Protein AF-0000000078659009 (afdb_homodimer)

Foldseek 3Di:
DDLLQLLLCLLVVLCVVLVHDLVLLVVQDDSVVNVCSNRSNDDDDLVSLCSSCVSSVHHSVVSNLSSVCSVDPPDDSVRVVVVVVVVCVVVVND/DDLLQLLLCLLVVLCVVLVHDLVLLVVQDDSVVNVCSNRSNDDDDLVSLCSSCVSSVHHSVVSNLSSVCSVDPPDDSVRVVVVVVVVCVVVVND

Sequence (188 aa):
MELNTAFGLVLREIRKHRHLTQEDFSNVSSRTYLSTLERGLKAPTIEKVAQLAGVLNVHPATLLLATFIHQEERIDTPDLIQRIQDELMELGIRMELNTAFGLVLREIRKHRHLTQEDFSNVSSRTYLSTLERGLKAPTIEKVAQLAGVLNVHPATLLLATFIHQEERIDTPDLIQRIQDELMELGIR

Structure (mmCIF, N/CA/C/O backbone):
data_AF-0000000078659009-model_v1
#
loop_
_entity.id
_entity.type
_entity.pdbx_description
1 polymer 'Helix-turn-helix transcriptional regulator'
#
loop_
_atom_site.group_PDB
_atom_site.id
_atom_site.type_symbol
_atom_site.label_atom_id
_atom_site.label_alt_id
_atom_site.label_comp_id
_atom_site.label_asym_id
_atom_site.label_entity_id
_atom_site.label_seq_id
_atom_site.pdbx_PDB_ins_code
_atom_site.Cartn_x
_atom_site.Cartn_y
_atom_site.Cartn_z
_atom_site.occupancy
_atom_site.B_iso_or_equiv
_atom_site.auth_seq_id
_atom_site.auth_comp_id
_atom_site.auth_asym_id
_atom_site.auth_atom_id
_atom_site.pdbx_PDB_model_num
ATOM 1 N N . MET A 1 1 ? -16.906 2.043 -1.235 1 91.75 1 MET A N 1
ATOM 2 C CA . MET A 1 1 ? -16.312 3.207 -1.884 1 91.75 1 MET A CA 1
ATOM 3 C C . MET A 1 1 ? -15.117 2.799 -2.73 1 91.75 1 MET A C 1
ATOM 5 O O . MET A 1 1 ? -14.492 1.764 -2.479 1 91.75 1 MET A O 1
ATOM 9 N N . GLU A 1 2 ? -14.758 3.654 -3.717 1 95.94 2 GLU A N 1
ATOM 10 C CA . GLU A 1 2 ? -13.609 3.342 -4.566 1 95.94 2 GLU A CA 1
ATOM 11 C C . GLU A 1 2 ? -12.297 3.533 -3.818 1 95.94 2 GLU A C 1
ATOM 13 O O . GLU A 1 2 ? -12.188 4.414 -2.963 1 95.94 2 GLU A O 1
ATOM 18 N N . LEU A 1 3 ? -11.336 2.758 -4.18 1 98.06 3 LEU A N 1
ATOM 19 C CA . LEU A 1 3 ? -10.055 2.742 -3.473 1 98.06 3 LEU A CA 1
ATOM 20 C C . LEU A 1 3 ? -9.398 4.117 -3.506 1 98.06 3 LEU A C 1
ATOM 22 O O . LEU A 1 3 ? -8.93 4.613 -2.48 1 98.06 3 LEU A O 1
ATOM 26 N N . ASN A 1 4 ? -9.391 4.801 -4.676 1 98.44 4 ASN A N 1
ATOM 27 C CA . ASN A 1 4 ? -8.766 6.117 -4.777 1 98.44 4 ASN A CA 1
ATOM 28 C C . ASN A 1 4 ? -9.492 7.152 -3.926 1 98.44 4 ASN A C 1
ATOM 30 O O . ASN A 1 4 ? -8.867 8.047 -3.355 1 98.44 4 ASN A O 1
ATOM 34 N N . THR A 1 5 ? -10.766 7.062 -3.883 1 98.31 5 THR A N 1
ATOM 35 C CA . THR A 1 5 ? -11.562 7.965 -3.059 1 98.31 5 THR A CA 1
ATOM 36 C C . THR A 1 5 ? -11.258 7.758 -1.579 1 98.31 5 THR A C 1
ATOM 38 O O . THR A 1 5 ? -11.062 8.727 -0.838 1 98.31 5 THR A O 1
ATOM 41 N N . ALA A 1 6 ? -11.234 6.477 -1.179 1 98.19 6 ALA A N 1
ATOM 42 C CA . ALA A 1 6 ? -10.906 6.16 0.209 1 98.19 6 ALA A CA 1
ATOM 43 C C . ALA A 1 6 ? -9.516 6.676 0.573 1 98.19 6 ALA A C 1
ATOM 45 O O . ALA A 1 6 ? -9.32 7.254 1.646 1 98.19 6 ALA A O 1
ATOM 46 N N . PHE A 1 7 ? -8.562 6.496 -0.329 1 98.81 7 PHE A N 1
ATOM 47 C CA . PHE A 1 7 ? -7.207 6.969 -0.078 1 98.81 7 PHE A CA 1
ATOM 48 C C . PHE A 1 7 ? -7.184 8.484 0.103 1 98.81 7 PHE A C 1
ATOM 50 O O . PHE A 1 7 ? -6.551 8.992 1.03 1 98.81 7 PHE A O 1
ATOM 57 N N . GLY A 1 8 ? -7.828 9.117 -0.871 1 98.88 8 GLY A N 1
ATOM 58 C CA . GLY A 1 8 ? -7.863 10.57 -0.796 1 98.88 8 GLY A CA 1
ATOM 59 C C . GLY A 1 8 ? -8.445 11.086 0.505 1 98.88 8 GLY A C 1
ATOM 60 O O . GLY A 1 8 ? -7.91 12.023 1.102 1 98.88 8 GLY A O 1
ATOM 61 N N . LEU A 1 9 ? -9.523 10.508 0.983 1 97.94 9 LEU A N 1
ATOM 62 C CA . LEU A 1 9 ? -10.18 10.906 2.221 1 97.94 9 LEU A CA 1
ATOM 63 C C . LEU A 1 9 ? -9.266 10.688 3.422 1 97.94 9 LEU A C 1
ATOM 65 O O . LEU A 1 9 ? -9.156 11.555 4.289 1 97.94 9 LEU A O 1
ATOM 69 N N . VAL A 1 10 ? -8.633 9.555 3.457 1 98.38 10 VAL A N 1
ATOM 70 C CA . VAL A 1 10 ? -7.754 9.211 4.574 1 98.38 10 VAL A CA 1
ATOM 71 C C . VAL A 1 10 ? -6.535 10.133 4.574 1 98.38 10 VAL A C 1
ATOM 73 O O . VAL A 1 10 ? -6.105 10.602 5.629 1 98.38 10 VAL A O 1
ATOM 76 N N . LEU A 1 11 ? -5.969 10.344 3.379 1 98.81 11 LEU A N 1
ATOM 77 C CA . LEU A 1 11 ? -4.844 11.266 3.232 1 98.81 11 LEU A CA 1
ATOM 78 C C . LEU A 1 11 ? -5.184 12.633 3.812 1 98.81 11 LEU A C 1
ATOM 80 O O . LEU A 1 11 ? -4.41 13.195 4.594 1 98.81 11 LEU A O 1
ATOM 84 N N . ARG A 1 12 ? -6.301 13.117 3.447 1 98.69 12 ARG A N 1
ATOM 85 C CA . ARG A 1 12 ? -6.758 14.414 3.932 1 98.69 12 ARG A CA 1
ATOM 86 C C . ARG A 1 12 ? -6.98 14.391 5.441 1 98.69 12 ARG A C 1
ATOM 88 O O . ARG A 1 12 ? -6.586 15.32 6.148 1 98.69 12 ARG A O 1
ATOM 95 N N . GLU A 1 13 ? -7.629 13.414 5.914 1 98.31 13 GLU A N 1
ATOM 96 C CA . GLU A 1 13 ? -7.93 13.281 7.336 1 98.31 13 GLU A CA 1
ATOM 97 C C . GLU A 1 13 ? -6.656 13.258 8.172 1 98.31 13 GLU A C 1
ATOM 99 O O . GLU A 1 13 ? -6.559 13.945 9.195 1 98.31 13 GLU A O 1
ATOM 104 N N . ILE A 1 14 ? -5.707 12.453 7.766 1 98.69 14 ILE A N 1
ATOM 105 C CA . ILE A 1 14 ? -4.461 12.352 8.516 1 98.69 14 ILE A CA 1
ATOM 106 C C . ILE A 1 14 ? -3.686 13.664 8.414 1 98.69 14 ILE A C 1
ATOM 108 O O . ILE A 1 14 ? -3.096 14.125 9.398 1 98.69 14 ILE A O 1
ATOM 112 N N . ARG A 1 15 ? -3.668 14.227 7.18 1 98.81 15 ARG A N 1
ATOM 113 C CA . ARG A 1 15 ? -3.018 15.523 7.027 1 98.81 15 ARG A CA 1
ATOM 114 C C . ARG A 1 15 ? -3.572 16.531 8.023 1 98.81 15 ARG A C 1
ATOM 116 O O . ARG A 1 15 ? -2.811 17.219 8.719 1 98.81 15 ARG A O 1
ATOM 123 N N . LYS A 1 16 ? -4.852 16.594 8.141 1 98.56 16 LYS A N 1
ATOM 124 C CA . LYS A 1 16 ? -5.512 17.547 9.039 1 98.56 16 LYS A CA 1
ATOM 125 C C . LYS A 1 16 ? -5.246 17.188 10.5 1 98.56 16 LYS A C 1
ATOM 127 O O . LYS A 1 16 ? -5.047 18.078 11.336 1 98.56 16 LYS A O 1
ATOM 132 N N . HIS A 1 17 ? -5.293 15.914 10.812 1 98.19 17 HIS A N 1
ATOM 133 C CA . HIS A 1 17 ? -5.004 15.453 12.172 1 98.19 17 HIS A CA 1
ATOM 134 C C . HIS A 1 17 ? -3.613 15.891 12.617 1 98.19 17 HIS A C 1
ATOM 136 O O . HIS A 1 17 ? -3.402 16.203 13.789 1 98.19 17 HIS A O 1
ATOM 142 N N . ARG A 1 18 ? -2.689 15.914 11.68 1 98.06 18 ARG A N 1
ATOM 143 C CA . ARG A 1 18 ? -1.307 16.297 11.953 1 98.06 18 ARG A CA 1
ATOM 144 C C . ARG A 1 18 ? -1.119 17.797 11.844 1 98.06 18 ARG A C 1
ATOM 146 O O . ARG A 1 18 ? 0.005 18.297 11.93 1 98.06 18 ARG A O 1
ATOM 153 N N . HIS A 1 19 ? -2.158 18.516 11.57 1 98.5 19 HIS A N 1
ATOM 154 C CA . HIS A 1 19 ? -2.172 19.969 11.453 1 98.5 19 HIS A CA 1
ATOM 155 C C . HIS A 1 19 ? -1.262 20.438 10.328 1 98.5 19 HIS A C 1
ATOM 157 O O . HIS A 1 19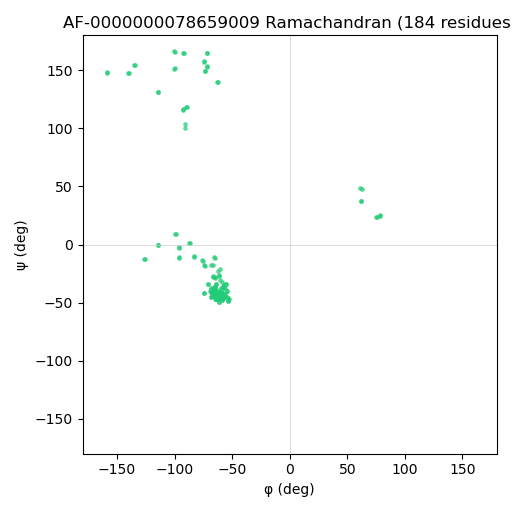 ? -0.556 21.438 10.469 1 98.5 19 HIS A O 1
ATOM 163 N N . LEU A 1 20 ? -1.248 19.719 9.305 1 98.56 20 LEU A N 1
ATOM 164 C CA . LEU A 1 20 ? -0.46 20.062 8.125 1 98.56 20 LEU A CA 1
ATOM 165 C C . LEU A 1 20 ? -1.337 20.688 7.047 1 98.56 20 LEU A C 1
ATOM 167 O O . LEU A 1 20 ? -2.525 20.375 6.945 1 98.56 20 LEU A O 1
ATOM 171 N N . THR A 1 21 ? -0.734 21.531 6.262 1 98.31 21 THR A N 1
ATOM 172 C CA . THR A 1 21 ? -1.349 22.094 5.062 1 98.31 21 THR A CA 1
ATOM 173 C C . THR A 1 21 ? -0.86 21.359 3.814 1 98.31 21 THR A C 1
ATOM 175 O O . THR A 1 21 ? 0.056 20.547 3.887 1 98.31 21 THR A O 1
ATOM 178 N N . GLN A 1 22 ? -1.564 21.594 2.742 1 97.94 22 GLN A N 1
ATOM 179 C CA . GLN A 1 22 ? -1.112 21 1.493 1 97.94 22 GLN A CA 1
ATOM 180 C C . GLN A 1 22 ? 0.298 21.453 1.137 1 97.94 22 GLN A C 1
ATOM 182 O O . GLN A 1 22 ? 1.08 20.703 0.562 1 97.94 22 GLN A O 1
ATOM 187 N N . GLU A 1 23 ? 0.68 22.656 1.494 1 97.94 23 GLU A N 1
ATOM 188 C CA . GLU A 1 23 ? 1.988 23.234 1.202 1 97.94 23 GLU A CA 1
ATOM 189 C C . GLU A 1 23 ? 3.102 22.469 1.918 1 97.94 23 GLU A C 1
ATOM 191 O O . GLU A 1 23 ? 4.234 22.406 1.436 1 97.94 23 GLU A O 1
ATOM 196 N N . ASP A 1 24 ? 2.812 21.875 3.018 1 98.5 24 ASP A N 1
ATOM 197 C CA . ASP A 1 24 ? 3.797 21.141 3.799 1 98.5 24 ASP A CA 1
ATOM 198 C C . ASP A 1 24 ? 4.297 19.906 3.035 1 98.5 24 ASP A C 1
ATOM 200 O O . ASP A 1 24 ? 5.309 19.312 3.406 1 98.5 24 ASP A O 1
ATOM 204 N N . PHE A 1 25 ? 3.666 19.547 1.93 1 98.81 25 PHE A N 1
ATOM 205 C CA . PHE A 1 25 ? 4.023 18.375 1.142 1 98.81 25 PHE A CA 1
ATOM 206 C C . PHE A 1 25 ? 4.867 18.766 -0.063 1 98.81 25 PHE A C 1
ATOM 208 O O . PHE A 1 25 ? 5.156 17.922 -0.925 1 98.81 25 PHE A O 1
ATOM 215 N N . SER A 1 26 ? 5.301 19.953 -0.152 1 98.44 26 SER A N 1
ATOM 216 C CA . SER A 1 26 ? 5.902 20.516 -1.355 1 98.44 26 SER A CA 1
ATOM 217 C C . SER A 1 26 ? 7.164 19.766 -1.751 1 98.44 26 SER A C 1
ATOM 219 O O . SER A 1 26 ? 7.543 19.75 -2.924 1 98.44 26 SER A O 1
ATOM 221 N N . ASN A 1 27 ? 7.891 19.125 -0.872 1 98.19 27 ASN A N 1
ATOM 222 C CA . ASN A 1 27 ? 9.117 18.391 -1.16 1 98.19 27 ASN A CA 1
ATOM 223 C C . ASN A 1 27 ? 8.828 17.062 -1.866 1 98.19 27 ASN A C 1
ATOM 225 O O . ASN A 1 27 ? 9.719 16.469 -2.482 1 98.19 27 ASN A O 1
ATOM 229 N N . VAL A 1 28 ? 7.523 16.625 -1.755 1 98.69 28 VAL A N 1
ATOM 230 C CA . VAL A 1 28 ? 7.266 15.289 -2.27 1 98.69 28 VAL A CA 1
ATOM 231 C C . VAL A 1 28 ? 6.121 15.336 -3.279 1 98.69 28 VAL A C 1
ATOM 233 O O . VAL A 1 28 ? 5.859 14.352 -3.973 1 98.69 28 VAL A O 1
ATOM 236 N N . SER A 1 29 ? 5.418 16.391 -3.361 1 98.44 29 SER A N 1
ATOM 237 C CA . SER A 1 29 ? 4.273 16.5 -4.258 1 98.44 29 SER A CA 1
ATOM 238 C C . SER A 1 29 ? 3.936 17.953 -4.547 1 98.44 29 SER A C 1
ATOM 240 O O . SER A 1 29 ? 4.059 18.812 -3.67 1 98.44 29 SER A O 1
ATOM 242 N N . SER A 1 30 ? 3.445 18.141 -5.719 1 98.31 30 SER A N 1
ATOM 243 C CA . SER A 1 30 ? 2.863 19.453 -5.988 1 98.31 30 SER A CA 1
ATOM 244 C C . SER A 1 30 ? 1.507 19.609 -5.309 1 98.31 30 SER A C 1
ATOM 246 O O . SER A 1 30 ? 0.842 18.609 -5.004 1 98.31 30 SER A O 1
ATOM 248 N N . ARG A 1 31 ? 1.133 20.875 -5.102 1 97.69 31 ARG A N 1
ATOM 249 C CA . ARG A 1 31 ? -0.185 21.141 -4.539 1 97.69 31 ARG A CA 1
ATOM 250 C C . ARG A 1 31 ? -1.289 20.594 -5.434 1 97.69 31 ARG A C 1
ATOM 252 O O . ARG A 1 31 ? -2.281 20.047 -4.945 1 97.69 31 ARG A O 1
ATOM 259 N N . THR A 1 32 ? -1.087 20.719 -6.699 1 97.94 32 THR A N 1
ATOM 260 C CA . THR A 1 32 ? -2.072 20.25 -7.664 1 97.94 32 THR A CA 1
ATOM 261 C C . THR A 1 32 ? -2.227 18.734 -7.574 1 97.94 32 THR A C 1
ATOM 263 O O . THR A 1 32 ? -3.346 18.219 -7.555 1 97.94 32 THR A O 1
ATOM 266 N N . TYR A 1 33 ? -1.104 18.062 -7.539 1 98.5 33 TYR A N 1
ATOM 267 C CA . TYR A 1 33 ? -1.164 16.609 -7.473 1 98.5 33 TYR A CA 1
ATOM 268 C C . TYR A 1 33 ? -1.743 16.141 -6.137 1 98.5 33 TYR A C 1
ATOM 270 O O . TYR A 1 33 ? -2.549 15.211 -6.094 1 98.5 33 TYR A O 1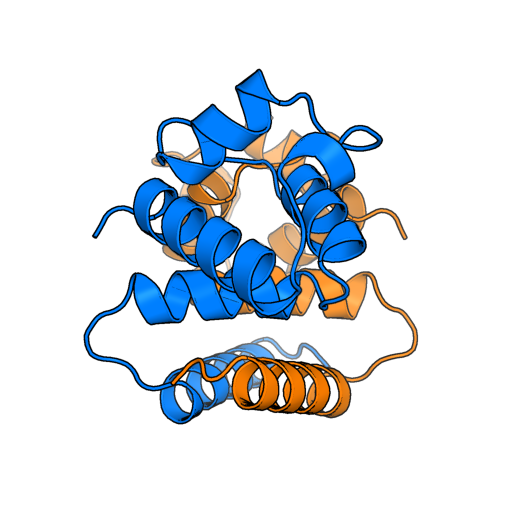
ATOM 278 N N . LEU A 1 34 ? -1.329 16.812 -5.055 1 98.75 34 LEU A N 1
ATOM 279 C CA . LEU A 1 34 ? -1.868 16.469 -3.744 1 98.75 34 LEU A CA 1
ATOM 280 C C . LEU A 1 34 ? -3.381 16.656 -3.713 1 98.75 34 LEU A C 1
ATOM 282 O O . LEU A 1 34 ? -4.105 15.797 -3.195 1 98.75 34 LEU A O 1
ATOM 286 N N . SER A 1 35 ? -3.861 17.75 -4.191 1 98.44 35 SER A N 1
ATOM 287 C CA . SER A 1 35 ? -5.293 18.016 -4.27 1 98.44 35 SER A CA 1
ATOM 288 C C . SER A 1 35 ? -6.008 16.953 -5.102 1 98.44 35 SER A C 1
ATOM 290 O O . SER A 1 35 ? -7.09 16.5 -4.73 1 98.44 35 SER A O 1
ATOM 292 N N . THR A 1 36 ? -5.406 16.562 -6.211 1 98.75 36 THR A N 1
ATOM 293 C CA . THR A 1 36 ? -5.957 15.523 -7.078 1 98.75 36 THR A CA 1
ATOM 294 C C . THR A 1 36 ? -6.07 14.195 -6.332 1 98.75 36 THR A C 1
ATOM 296 O O . THR A 1 36 ? -7.07 13.492 -6.469 1 98.75 36 THR A O 1
ATOM 299 N N . LEU A 1 37 ? -5.055 13.867 -5.551 1 98.81 37 LEU A N 1
ATOM 300 C CA . LEU A 1 37 ? -5.066 12.648 -4.75 1 98.81 37 LEU A CA 1
ATOM 301 C C . LEU A 1 37 ? -6.16 12.711 -3.689 1 98.81 37 LEU A C 1
ATOM 303 O O . LEU A 1 37 ? -6.926 11.758 -3.529 1 98.81 37 LEU A O 1
ATOM 307 N N . GLU A 1 38 ? -6.254 13.844 -3.006 1 98.75 38 GLU A N 1
ATOM 308 C CA . GLU A 1 38 ? -7.203 13.977 -1.902 1 98.75 38 GLU A CA 1
ATOM 309 C C . GLU A 1 38 ? -8.641 13.93 -2.404 1 98.75 38 GLU A C 1
ATOM 311 O O . GLU A 1 38 ? -9.57 13.672 -1.631 1 98.75 38 GLU A O 1
ATOM 316 N N . ARG A 1 39 ? -8.805 14.141 -3.689 1 98.44 39 ARG A N 1
ATOM 317 C CA . ARG A 1 39 ? -10.125 14.086 -4.305 1 98.44 39 ARG A CA 1
ATOM 318 C C . ARG A 1 39 ? -10.383 12.719 -4.926 1 98.44 39 ARG A C 1
ATOM 320 O O . ARG A 1 39 ? -11.438 12.484 -5.516 1 98.44 39 ARG A O 1
ATOM 327 N N . GLY A 1 40 ? -9.461 11.859 -4.887 1 98.5 40 GLY A N 1
ATOM 328 C CA . GLY A 1 40 ? -9.625 10.5 -5.371 1 98.5 40 GLY A CA 1
ATOM 329 C C . GLY A 1 40 ? -9.547 10.391 -6.883 1 98.5 40 GLY A C 1
ATOM 330 O O . GLY A 1 40 ? -10.039 9.422 -7.461 1 98.5 40 GLY A O 1
ATOM 331 N N . LEU A 1 41 ? -8.891 11.312 -7.555 1 98.25 41 LEU A N 1
ATOM 332 C CA . LEU A 1 41 ? -8.93 11.383 -9.008 1 98.25 41 LEU A CA 1
ATOM 333 C C . LEU A 1 41 ? -7.723 10.672 -9.617 1 98.25 41 LEU A C 1
ATOM 335 O O . LEU A 1 41 ? -7.676 10.453 -10.836 1 98.25 41 LEU A O 1
ATOM 339 N N . LYS A 1 42 ? -6.742 10.289 -8.859 1 98 42 LYS A N 1
ATOM 340 C CA . LYS A 1 42 ? -5.57 9.539 -9.305 1 98 42 LYS A CA 1
ATOM 341 C C . LYS A 1 42 ? -5.168 8.484 -8.273 1 98 42 LYS A C 1
ATOM 343 O O . LYS A 1 42 ? -5.391 8.664 -7.074 1 98 42 LYS A O 1
ATOM 348 N N . ALA A 1 43 ? -4.656 7.43 -8.82 1 97.94 43 ALA A N 1
ATOM 349 C CA . ALA A 1 43 ? -4.082 6.398 -7.961 1 97.94 43 ALA A CA 1
ATOM 350 C C . ALA A 1 43 ? -2.586 6.629 -7.754 1 97.94 43 ALA A C 1
ATOM 352 O O . ALA A 1 43 ? -1.809 6.582 -8.711 1 97.94 43 ALA A O 1
ATOM 353 N N . PRO A 1 44 ? -2.217 6.871 -6.488 1 98.81 44 PRO A N 1
ATOM 354 C CA . PRO A 1 44 ? -0.776 7.035 -6.273 1 98.81 44 PRO A CA 1
ATOM 355 C C . PRO A 1 44 ? -0.01 5.719 -6.387 1 98.81 44 PRO A C 1
ATOM 357 O O . PRO A 1 44 ? -0.593 4.645 -6.215 1 98.81 44 PRO A O 1
ATOM 360 N N . THR A 1 45 ? 1.249 5.781 -6.75 1 98.81 45 THR A N 1
ATOM 361 C CA . THR A 1 45 ? 2.139 4.629 -6.645 1 98.81 45 THR A CA 1
ATOM 362 C C . THR A 1 45 ? 2.473 4.336 -5.188 1 98.81 45 THR A C 1
ATOM 364 O O . THR A 1 45 ? 2.273 5.184 -4.316 1 98.81 45 THR A O 1
ATOM 367 N N . ILE A 1 46 ? 3.014 3.131 -4.93 1 98.75 46 ILE A N 1
ATOM 368 C CA . ILE A 1 46 ? 3.412 2.783 -3.572 1 98.75 46 ILE A CA 1
ATOM 369 C C . ILE A 1 46 ? 4.586 3.658 -3.139 1 98.75 46 ILE A C 1
ATOM 371 O O . ILE A 1 46 ? 4.719 3.99 -1.958 1 98.75 46 ILE A O 1
ATOM 375 N N . GLU A 1 47 ? 5.383 4.117 -4.066 1 98.69 47 GLU A N 1
ATOM 376 C CA . GLU A 1 47 ? 6.473 5.035 -3.748 1 98.69 47 GLU A CA 1
ATOM 377 C C . GLU A 1 47 ? 5.938 6.395 -3.305 1 98.69 47 GLU A C 1
ATOM 379 O O . GLU A 1 47 ? 6.441 6.98 -2.346 1 98.69 47 GLU A O 1
ATOM 384 N N . LYS A 1 48 ? 4.992 6.871 -4.02 1 98.81 48 LYS A N 1
ATOM 385 C CA . LYS A 1 48 ? 4.383 8.141 -3.643 1 98.81 48 LYS A CA 1
ATOM 386 C C . LYS A 1 48 ? 3.713 8.047 -2.275 1 98.81 48 LYS A C 1
ATOM 388 O O . LYS A 1 48 ? 3.818 8.961 -1.458 1 98.81 48 LYS A O 1
ATOM 393 N N . VAL A 1 49 ? 3.055 6.953 -2.057 1 98.88 49 VAL A N 1
ATOM 394 C CA . VAL A 1 49 ? 2.428 6.727 -0.76 1 98.88 49 VAL A CA 1
ATOM 395 C C . VAL A 1 49 ? 3.48 6.801 0.344 1 98.88 49 VAL A C 1
ATOM 397 O O . VAL A 1 49 ? 3.25 7.418 1.387 1 98.88 49 VAL A O 1
ATOM 400 N N . ALA A 1 50 ? 4.605 6.168 0.102 1 98.81 50 ALA A N 1
ATOM 401 C CA . ALA A 1 50 ? 5.68 6.195 1.089 1 98.81 50 ALA A CA 1
ATOM 402 C C . ALA A 1 50 ? 6.176 7.617 1.322 1 98.81 50 ALA A C 1
ATOM 404 O O . ALA A 1 50 ? 6.441 8.016 2.461 1 98.81 50 ALA A O 1
ATOM 405 N N . GLN A 1 51 ? 6.297 8.367 0.253 1 98.88 51 GLN A N 1
ATOM 406 C CA . GLN A 1 51 ? 6.73 9.758 0.379 1 98.88 51 GLN A CA 1
ATOM 407 C C . GLN A 1 51 ? 5.734 10.57 1.197 1 98.88 51 GLN A C 1
ATOM 409 O O . GLN A 1 51 ? 6.125 11.32 2.098 1 98.88 51 GLN A O 1
ATOM 414 N N . LEU A 1 52 ? 4.469 10.422 0.875 1 98.88 52 LEU A N 1
ATOM 415 C CA . LEU A 1 52 ? 3.42 11.156 1.576 1 98.88 52 LEU A CA 1
ATOM 416 C C . LEU A 1 52 ? 3.377 10.766 3.049 1 98.88 52 LEU A C 1
ATOM 418 O O . LEU A 1 52 ? 3.227 11.625 3.92 1 98.88 52 LEU A O 1
ATOM 422 N N . ALA A 1 53 ? 3.463 9.484 3.303 1 98.88 53 ALA A N 1
ATOM 423 C CA . ALA A 1 53 ? 3.461 8.984 4.676 1 98.88 53 ALA A CA 1
ATOM 424 C C . ALA A 1 53 ? 4.594 9.602 5.488 1 98.88 53 ALA A C 1
ATOM 426 O O . ALA A 1 53 ? 4.43 9.875 6.68 1 98.88 53 ALA A O 1
ATOM 427 N N . GLY A 1 54 ? 5.73 9.781 4.824 1 98.75 54 GLY A N 1
ATOM 428 C CA . GLY A 1 54 ? 6.848 10.43 5.492 1 98.75 54 GLY A CA 1
ATOM 429 C C . GLY A 1 54 ? 6.52 11.82 6 1 98.75 54 GLY A C 1
ATOM 430 O O . GLY A 1 54 ? 6.84 12.164 7.137 1 98.75 54 GLY A O 1
ATOM 431 N N . VAL A 1 55 ? 5.891 12.609 5.195 1 98.81 55 VAL A N 1
ATOM 432 C CA . VAL A 1 55 ? 5.508 13.961 5.586 1 98.81 55 VAL A CA 1
ATOM 433 C C . VAL A 1 55 ? 4.48 13.906 6.711 1 98.81 55 VAL A C 1
ATOM 435 O O . VAL A 1 55 ? 4.52 14.727 7.637 1 98.81 55 VAL A O 1
ATOM 438 N N . LEU A 1 56 ? 3.615 12.938 6.664 1 98.81 56 LEU A N 1
ATOM 439 C CA . LEU A 1 56 ? 2.543 12.766 7.641 1 98.81 56 LEU A CA 1
ATOM 440 C C . LEU A 1 56 ? 3.086 12.211 8.953 1 98.81 56 LEU A C 1
ATOM 442 O O . LEU A 1 56 ? 2.377 12.18 9.961 1 98.81 56 LEU A O 1
ATOM 446 N N . ASN A 1 57 ? 4.285 11.703 8.961 1 98.5 57 ASN A N 1
ATOM 447 C CA . ASN A 1 57 ? 4.926 11.078 10.117 1 98.5 57 ASN A CA 1
ATOM 448 C C . ASN A 1 57 ? 4.156 9.836 10.57 1 98.5 57 ASN A C 1
ATOM 450 O O . ASN A 1 57 ? 3.828 9.711 11.75 1 98.5 57 ASN A O 1
ATOM 454 N N . VAL A 1 58 ? 3.814 8.969 9.648 1 98.56 58 VAL A N 1
ATOM 455 C CA . VAL A 1 58 ? 3.256 7.645 9.883 1 98.56 58 VAL A CA 1
ATOM 456 C C . VAL A 1 58 ? 3.957 6.621 8.992 1 98.56 58 VAL A C 1
ATOM 458 O O . VAL A 1 58 ? 4.574 6.984 7.992 1 98.56 58 VAL A O 1
ATOM 461 N N . HIS A 1 59 ? 3.928 5.395 9.484 1 98.38 59 HIS A N 1
ATOM 462 C CA . HIS A 1 59 ? 4.41 4.34 8.594 1 98.38 59 HIS A CA 1
ATOM 463 C C . HIS A 1 59 ? 3.543 4.234 7.348 1 98.38 59 HIS A C 1
ATOM 465 O O . HIS A 1 59 ? 2.316 4.336 7.426 1 98.38 59 HIS A O 1
ATOM 471 N N . PRO A 1 60 ? 4.09 4.02 6.156 1 98.62 60 PRO A N 1
ATOM 472 C CA . PRO A 1 60 ? 3.262 3.92 4.953 1 98.62 60 PRO A CA 1
ATOM 473 C C . PRO A 1 60 ? 2.18 2.85 5.07 1 98.62 60 PRO A C 1
ATOM 475 O O . PRO A 1 60 ? 1.086 3.008 4.52 1 98.62 60 PRO A O 1
ATOM 478 N N . ALA A 1 61 ? 2.475 1.771 5.773 1 98.25 61 ALA A N 1
ATOM 479 C CA . ALA A 1 61 ? 1.472 0.727 5.973 1 98.25 61 ALA A CA 1
ATOM 480 C C . ALA A 1 61 ? 0.285 1.255 6.773 1 98.25 61 ALA A C 1
ATOM 482 O O . ALA A 1 61 ? -0.854 0.835 6.555 1 98.25 61 ALA A O 1
ATOM 483 N N . THR A 1 62 ? 0.55 2.176 7.707 1 98.31 62 THR A N 1
ATOM 484 C CA . THR A 1 62 ? -0.537 2.777 8.469 1 98.31 62 THR A CA 1
ATOM 485 C C . THR A 1 62 ? -1.481 3.549 7.555 1 98.31 62 THR A C 1
ATOM 487 O O . THR A 1 62 ? -2.701 3.408 7.652 1 98.31 62 THR A O 1
ATOM 490 N N . LEU A 1 63 ? -0.919 4.363 6.684 1 98.75 63 LEU A N 1
ATOM 491 C CA . LEU A 1 63 ? -1.708 5.133 5.73 1 98.75 63 LEU A CA 1
ATOM 492 C C . LEU A 1 63 ? -2.539 4.215 4.84 1 98.75 63 LEU A C 1
ATOM 494 O O . LEU A 1 63 ? -3.725 4.469 4.617 1 98.75 63 LEU A O 1
ATOM 498 N N . LEU A 1 64 ? -1.977 3.115 4.391 1 98.56 64 LEU A N 1
ATOM 499 C CA . LEU A 1 64 ? -2.652 2.193 3.484 1 98.56 64 LEU A CA 1
ATOM 500 C C . LEU A 1 64 ? -3.707 1.378 4.223 1 98.56 64 LEU A C 1
ATOM 502 O O . LEU A 1 64 ? -4.801 1.146 3.701 1 98.56 64 LEU A O 1
ATOM 506 N N . LEU A 1 65 ? -3.393 0.905 5.441 1 97.69 65 LEU A N 1
ATOM 507 C CA . LEU A 1 65 ? -4.387 0.17 6.215 1 97.69 65 LEU A CA 1
ATOM 508 C C . LEU A 1 65 ? -5.586 1.054 6.543 1 97.69 65 LEU A C 1
ATOM 510 O O . LEU A 1 65 ? -6.73 0.609 6.453 1 97.69 65 LEU A O 1
ATOM 514 N N . ALA A 1 66 ? -5.301 2.289 6.957 1 97.44 66 ALA A N 1
ATOM 515 C CA . ALA A 1 66 ? -6.395 3.232 7.188 1 97.44 66 ALA A CA 1
ATOM 516 C C . ALA A 1 66 ? -7.273 3.363 5.945 1 97.44 66 ALA A C 1
ATOM 518 O O . ALA A 1 66 ? -8.5 3.441 6.055 1 97.44 66 ALA A O 1
ATOM 519 N N . THR A 1 67 ? -6.637 3.385 4.789 1 98.25 67 THR A N 1
ATOM 520 C CA . THR A 1 67 ? -7.336 3.492 3.516 1 98.25 67 THR A CA 1
ATOM 521 C C . THR A 1 67 ? -8.25 2.287 3.299 1 98.25 67 THR A C 1
ATOM 523 O O . T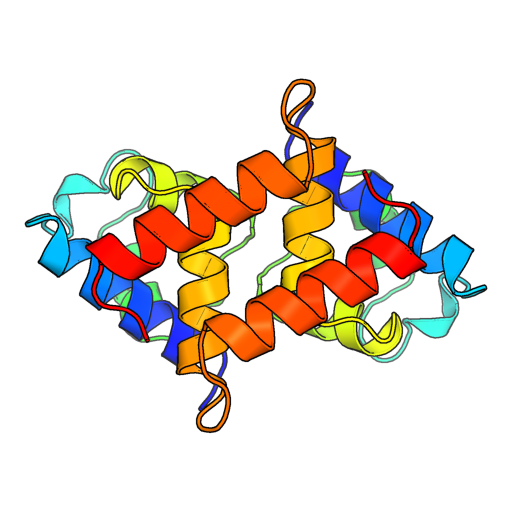HR A 1 67 ? -9.422 2.443 2.965 1 98.25 67 THR A O 1
ATOM 526 N N . PHE A 1 68 ? -7.703 1.091 3.572 1 97.5 68 PHE A N 1
ATOM 527 C CA . PHE A 1 68 ? -8.484 -0.119 3.34 1 97.5 68 PHE A CA 1
ATOM 528 C C . PHE A 1 68 ? -9.609 -0.244 4.363 1 97.5 68 PHE A C 1
ATOM 530 O O . PHE A 1 68 ? -10.688 -0.753 4.051 1 97.5 68 PHE A O 1
ATOM 537 N N . ILE A 1 69 ? -9.375 0.205 5.578 1 95.69 69 ILE A N 1
ATOM 538 C CA . ILE A 1 69 ? -10.398 0.198 6.613 1 95.69 69 ILE A CA 1
ATOM 539 C C . ILE A 1 69 ? -11.547 1.119 6.207 1 95.69 69 ILE A C 1
ATOM 541 O O . ILE A 1 69 ? -12.719 0.757 6.344 1 95.69 69 ILE A O 1
ATOM 545 N N . HIS A 1 70 ? -11.156 2.26 5.703 1 94.31 70 HIS A N 1
ATOM 546 C CA . HIS A 1 70 ? -12.164 3.217 5.273 1 94.31 70 HIS A CA 1
ATOM 547 C C . HIS A 1 70 ? -12.922 2.709 4.051 1 94.31 70 HIS A C 1
ATOM 549 O O . HIS A 1 70 ? -14.117 2.979 3.895 1 94.31 70 HIS A O 1
ATOM 555 N N . GLN A 1 71 ? -12.18 2.084 3.201 1 95.75 71 GLN A N 1
ATOM 556 C CA . GLN A 1 71 ? -12.773 1.566 1.971 1 95.75 71 GLN A CA 1
ATOM 557 C C . GLN A 1 71 ? -13.789 0.471 2.268 1 95.75 71 GLN A C 1
ATOM 559 O O . GLN A 1 71 ? -14.836 0.391 1.612 1 95.75 71 GLN A O 1
ATOM 564 N N . GLU A 1 72 ? -13.289 -0.333 3.344 1 87.69 72 GLU A N 1
ATOM 565 C CA . GLU A 1 72 ? -14.133 -1.479 3.678 1 87.69 72 GLU A CA 1
ATOM 566 C C . GLU A 1 72 ? -15.148 -1.121 4.754 1 87.69 72 GLU A C 1
ATOM 568 O O . GLU A 1 72 ? -14.797 -0.539 5.781 1 87.69 72 GLU A O 1
ATOM 573 N N . GLU A 1 73 ? -16.312 -0.85 4.633 1 76.75 73 GLU A N 1
ATOM 574 C CA . GLU A 1 73 ? -17.359 -0.388 5.535 1 76.75 73 GLU A CA 1
ATOM 575 C C . GLU A 1 73 ? -17.609 -1.391 6.66 1 76.75 73 GLU A C 1
ATOM 577 O O . GLU A 1 73 ? -18 -1.011 7.762 1 76.75 73 GLU A O 1
ATOM 582 N N . ARG A 1 74 ? -17.328 -2.502 6.613 1 79 74 ARG A N 1
ATOM 583 C CA . ARG A 1 74 ? -17.812 -3.502 7.555 1 79 74 ARG A CA 1
ATOM 584 C C . ARG A 1 74 ? -16.672 -4.078 8.391 1 79 74 ARG A C 1
ATOM 586 O O . ARG A 1 74 ? -16.906 -4.941 9.242 1 79 74 ARG A O 1
ATOM 593 N N . ILE A 1 75 ? -15.555 -3.646 8.164 1 82.75 75 ILE A N 1
ATOM 594 C CA . ILE A 1 75 ? -14.453 -4.266 8.891 1 82.75 75 ILE A CA 1
ATOM 595 C C . ILE A 1 75 ? -13.828 -3.25 9.844 1 82.75 75 ILE A C 1
ATOM 597 O O . ILE A 1 75 ? -13.578 -2.107 9.469 1 82.75 75 ILE A O 1
ATOM 601 N N . ASP A 1 76 ? -13.695 -3.842 11.109 1 91.44 76 ASP A N 1
ATOM 602 C CA . ASP A 1 76 ? -13 -2.967 12.047 1 91.44 76 ASP A CA 1
ATOM 603 C C . ASP A 1 76 ? -11.5 -3.24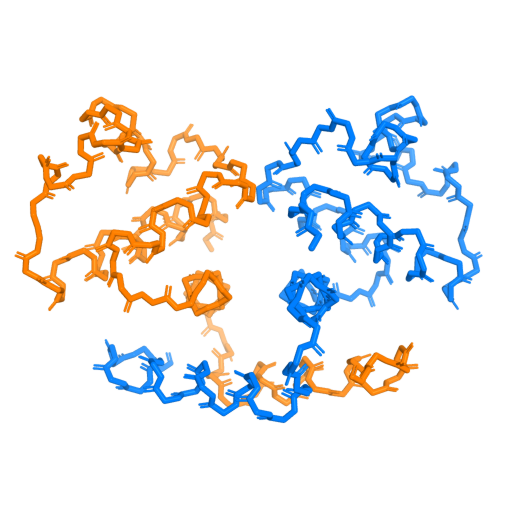8 12.047 1 91.44 76 ASP A C 1
ATOM 605 O O . ASP A 1 76 ? -11.047 -4.254 11.484 1 91.44 76 ASP A O 1
ATOM 609 N N . THR A 1 77 ? -10.711 -2.316 12.625 1 93.94 77 THR A N 1
ATOM 610 C CA . THR A 1 77 ? -9.258 -2.336 12.594 1 93.94 77 THR A CA 1
ATOM 611 C C . THR A 1 77 ? -8.719 -3.662 13.125 1 93.94 77 THR A C 1
ATOM 613 O O . THR A 1 77 ? -7.906 -4.316 12.469 1 93.94 77 THR A O 1
ATOM 616 N N . PRO A 1 78 ? -9.25 -4.203 14.281 1 93.75 78 PRO A N 1
ATOM 617 C CA . PRO A 1 78 ? -8.703 -5.461 14.797 1 93.75 78 PRO A CA 1
ATOM 618 C C . PRO A 1 78 ? -8.977 -6.645 13.875 1 93.75 78 PRO A C 1
ATOM 620 O O . PRO A 1 78 ? -8.141 -7.539 13.742 1 93.75 78 PRO A O 1
ATOM 623 N N . ASP A 1 79 ? -10.109 -6.668 13.289 1 95.44 79 ASP A N 1
ATOM 624 C CA . ASP A 1 79 ? -10.445 -7.766 12.383 1 95.44 79 ASP A CA 1
ATOM 625 C C . ASP A 1 79 ? -9.531 -7.777 11.164 1 95.44 79 ASP A C 1
ATOM 627 O O . ASP A 1 79 ? -9.078 -8.844 10.734 1 95.44 79 ASP A O 1
ATOM 631 N N . LEU A 1 80 ? -9.289 -6.625 10.617 1 96.31 80 LEU A N 1
ATOM 632 C CA . LEU A 1 80 ? -8.422 -6.547 9.445 1 96.31 80 LEU A CA 1
ATOM 633 C C . LEU A 1 80 ? -6.992 -6.922 9.797 1 96.31 80 LEU A C 1
ATOM 635 O O . LEU A 1 80 ? -6.328 -7.645 9.047 1 96.31 80 LEU A O 1
ATOM 639 N N . ILE A 1 81 ? -6.492 -6.496 10.914 1 96.31 81 ILE A N 1
ATOM 640 C CA . ILE A 1 81 ? -5.137 -6.801 11.359 1 96.31 81 ILE A CA 1
ATOM 641 C C . ILE A 1 81 ? -4.996 -8.305 11.578 1 96.31 81 ILE A C 1
ATOM 643 O O . ILE A 1 81 ? -3.986 -8.906 11.195 1 96.31 81 ILE A O 1
ATOM 647 N N . GLN A 1 82 ? -6.027 -8.844 12.172 1 96.5 82 GLN A N 1
ATOM 648 C CA . GLN A 1 82 ? -5.992 -10.289 12.398 1 96.5 82 GLN A CA 1
ATOM 649 C C . GLN A 1 82 ? -5.945 -11.047 11.07 1 96.5 82 GLN A C 1
ATOM 651 O O . GLN A 1 82 ? -5.211 -12.023 10.938 1 96.5 82 GLN A O 1
ATOM 656 N N . ARG A 1 83 ? -6.738 -10.641 10.148 1 96.75 83 ARG A N 1
ATOM 657 C CA . ARG A 1 83 ? -6.734 -11.273 8.836 1 96.75 83 ARG A CA 1
ATOM 658 C C . ARG A 1 83 ? -5.355 -11.195 8.195 1 96.75 83 ARG A C 1
ATOM 660 O O . ARG A 1 83 ? -4.867 -12.188 7.641 1 96.75 83 ARG A O 1
ATOM 667 N N . ILE A 1 84 ? -4.73 -10.008 8.297 1 97.44 84 ILE A N 1
ATOM 668 C CA . ILE A 1 84 ? -3.418 -9.781 7.699 1 97.44 84 ILE A CA 1
ATOM 669 C C . ILE A 1 84 ? -2.379 -10.664 8.391 1 97.44 84 ILE A C 1
ATOM 671 O O . ILE A 1 84 ? -1.545 -11.289 7.727 1 97.44 84 ILE A O 1
ATOM 675 N N . GLN A 1 85 ? -2.484 -10.711 9.672 1 96.56 85 GLN A N 1
ATOM 676 C CA . GLN A 1 85 ? -1.56 -11.547 10.43 1 96.56 85 GLN A CA 1
ATOM 677 C C . GLN A 1 85 ? -1.698 -13.016 10.039 1 96.56 85 GLN A C 1
ATOM 679 O O . GLN A 1 85 ? -0.698 -13.719 9.875 1 96.56 85 GLN A O 1
ATOM 684 N N . ASP A 1 86 ? -2.926 -13.5 9.898 1 97.81 86 ASP A N 1
ATOM 685 C CA . ASP A 1 86 ? -3.182 -14.883 9.492 1 97.81 86 ASP A CA 1
ATOM 686 C C . ASP A 1 86 ? -2.611 -15.156 8.102 1 97.81 86 ASP A C 1
ATOM 688 O O . ASP A 1 86 ? -1.997 -16.203 7.879 1 97.81 86 ASP A O 1
ATOM 692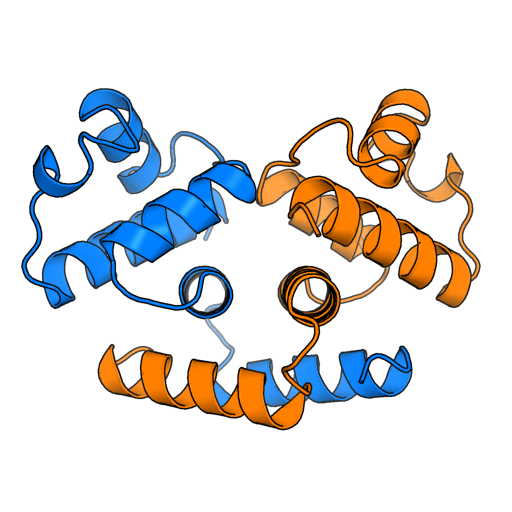 N N . GLU A 1 87 ? -2.797 -14.219 7.223 1 98.12 87 GLU A N 1
ATOM 693 C CA . GLU A 1 87 ? -2.309 -14.414 5.859 1 98.12 87 GLU A CA 1
ATOM 694 C C . GLU A 1 87 ? -0.784 -14.398 5.812 1 98.12 87 GLU A C 1
ATOM 696 O O . GLU A 1 87 ? -0.173 -15.18 5.082 1 98.12 87 GLU A O 1
ATOM 701 N N . LEU A 1 88 ? -0.164 -13.484 6.594 1 97.25 88 LEU A N 1
ATOM 702 C CA . LEU A 1 88 ? 1.293 -13.43 6.648 1 97.25 88 LEU A CA 1
ATOM 703 C C . LEU A 1 88 ? 1.859 -14.734 7.203 1 97.25 88 LEU A C 1
ATOM 705 O O . LEU A 1 88 ? 2.863 -15.242 6.703 1 97.25 88 LEU A O 1
ATOM 709 N N . MET A 1 89 ? 1.2 -15.211 8.211 1 96.12 89 MET A N 1
ATOM 710 C CA . MET A 1 89 ? 1.613 -16.484 8.805 1 96.12 89 MET A CA 1
ATOM 711 C C . MET A 1 89 ? 1.503 -17.609 7.785 1 96.12 89 MET A C 1
ATOM 713 O O . MET A 1 89 ? 2.42 -18.422 7.66 1 96.12 89 MET A O 1
ATOM 717 N N . GLU A 1 90 ? 0.438 -17.719 7.066 1 97 90 GLU A N 1
ATOM 718 C CA . GLU A 1 90 ? 0.222 -18.734 6.039 1 97 90 GLU A CA 1
ATOM 719 C C . GLU A 1 90 ? 1.305 -18.672 4.965 1 97 90 GLU A C 1
ATOM 721 O O . GLU A 1 90 ? 1.742 -19.703 4.461 1 97 90 GLU A O 1
ATOM 726 N N . LEU A 1 91 ? 1.72 -17.453 4.664 1 96.31 91 LEU A N 1
ATOM 727 C CA . LEU A 1 91 ? 2.684 -17.234 3.594 1 96.31 91 LEU A CA 1
ATOM 728 C C . LEU A 1 91 ? 4.109 -17.453 4.09 1 96.31 91 LEU A C 1
ATOM 730 O O . LEU A 1 91 ? 5.055 -17.469 3.297 1 96.31 91 LEU A O 1
ATOM 734 N N . GLY A 1 92 ? 4.27 -17.594 5.367 1 93.44 92 GLY A N 1
ATOM 735 C CA . GLY A 1 92 ? 5.594 -17.781 5.938 1 93.44 92 GLY A CA 1
ATOM 736 C C . GLY A 1 92 ? 6.426 -16.516 5.973 1 93.44 92 GLY A C 1
ATOM 737 O O . GLY A 1 92 ? 7.652 -16.578 5.863 1 93.44 92 GLY A O 1
ATOM 738 N N . ILE A 1 93 ? 5.719 -15.414 5.965 1 87.06 93 ILE A N 1
ATOM 739 C CA . ILE A 1 93 ? 6.41 -14.133 6.02 1 87.06 93 ILE A CA 1
ATOM 740 C C . ILE A 1 93 ? 6.594 -13.703 7.473 1 87.06 93 ILE A C 1
ATOM 742 O O . ILE A 1 93 ? 5.629 -13.656 8.242 1 87.06 93 ILE A O 1
ATOM 746 N N . ARG A 1 94 ? 7.824 -13.57 7.867 1 77.25 94 ARG A N 1
ATOM 747 C CA . ARG A 1 94 ? 8.148 -13.242 9.258 1 77.25 94 ARG A CA 1
ATOM 748 C C . ARG A 1 94 ? 9.094 -12.047 9.328 1 77.25 94 ARG A C 1
ATOM 750 O O . ARG A 1 94 ? 9.883 -11.812 8.406 1 77.25 94 ARG A O 1
ATOM 757 N N . MET B 1 1 ? 16.844 -2.16 1.36 1 91.88 1 MET B N 1
ATOM 758 C CA . MET B 1 1 ? 16.516 -2.375 -0.047 1 91.88 1 MET B CA 1
ATOM 759 C C . MET B 1 1 ? 15.5 -1.354 -0.533 1 91.88 1 MET B C 1
ATOM 761 O O . MET B 1 1 ? 14.742 -0.8 0.266 1 91.88 1 MET B O 1
ATOM 765 N N . GLU B 1 2 ? 15.453 -1.153 -1.885 1 95.88 2 GLU B N 1
ATOM 766 C CA . GLU B 1 2 ? 14.492 -0.195 -2.43 1 95.88 2 GLU B CA 1
ATOM 767 C C . GLU B 1 2 ? 13.07 -0.75 -2.385 1 95.88 2 GLU B C 1
ATOM 769 O O . GLU B 1 2 ? 12.867 -1.956 -2.533 1 95.88 2 GLU B O 1
ATOM 774 N N . LEU B 1 3 ? 12.133 0.121 -2.234 1 98.06 3 LEU B N 1
ATOM 775 C CA . LEU B 1 3 ? 10.742 -0.269 -2.059 1 98.06 3 LEU B CA 1
ATOM 776 C C . LEU B 1 3 ? 10.25 -1.078 -3.254 1 98.06 3 LEU B C 1
ATOM 778 O O . LEU B 1 3 ? 9.617 -2.123 -3.084 1 98.06 3 LEU B O 1
ATOM 782 N N . ASN B 1 4 ? 10.562 -0.638 -4.492 1 98.44 4 ASN B N 1
ATOM 783 C CA . ASN B 1 4 ? 10.109 -1.36 -5.676 1 98.44 4 ASN B CA 1
ATOM 784 C C . ASN B 1 4 ? 10.734 -2.75 -5.758 1 98.44 4 ASN B C 1
ATOM 786 O O . ASN B 1 4 ? 10.086 -3.699 -6.207 1 98.44 4 ASN B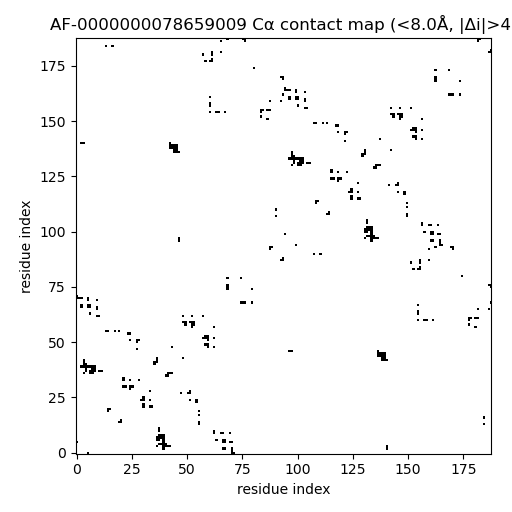 O 1
ATOM 790 N N . THR B 1 5 ? 11.953 -2.854 -5.395 1 98.31 5 THR B N 1
ATOM 791 C CA . THR B 1 5 ? 12.633 -4.141 -5.383 1 98.31 5 THR B CA 1
ATOM 792 C C . THR B 1 5 ? 11.992 -5.082 -4.367 1 98.31 5 THR B C 1
ATOM 794 O O . THR B 1 5 ? 11.742 -6.25 -4.668 1 98.31 5 THR B O 1
ATOM 797 N N . ALA B 1 6 ? 11.758 -4.551 -3.158 1 98.19 6 ALA B N 1
ATOM 798 C CA . ALA B 1 6 ? 11.102 -5.348 -2.125 1 98.19 6 ALA B CA 1
ATOM 799 C C . ALA B 1 6 ? 9.727 -5.816 -2.586 1 98.19 6 ALA B C 1
ATOM 801 O O . ALA B 1 6 ? 9.359 -6.98 -2.391 1 98.19 6 ALA B O 1
ATOM 802 N N . PHE B 1 7 ? 8.977 -4.926 -3.229 1 98.81 7 PHE B N 1
ATOM 803 C CA . PHE B 1 7 ? 7.656 -5.285 -3.721 1 98.81 7 PHE B CA 1
ATOM 804 C C . PHE B 1 7 ? 7.746 -6.41 -4.746 1 98.81 7 PHE B C 1
ATOM 806 O O . PHE B 1 7 ? 6.98 -7.375 -4.688 1 98.81 7 PHE B O 1
ATOM 813 N N . GLY B 1 8 ? 8.648 -6.164 -5.684 1 98.88 8 GLY B N 1
ATOM 814 C CA . GLY B 1 8 ? 8.812 -7.172 -6.719 1 98.88 8 GLY B CA 1
ATOM 815 C C . GLY B 1 8 ? 9.148 -8.547 -6.168 1 98.88 8 GLY B C 1
ATOM 816 O O . GLY B 1 8 ? 8.586 -9.555 -6.613 1 98.88 8 GLY B O 1
ATOM 817 N N . LEU B 1 9 ? 10.023 -8.633 -5.203 1 97.94 9 LEU B N 1
ATOM 818 C CA . LEU B 1 9 ? 10.438 -9.891 -4.59 1 97.94 9 LEU B CA 1
ATOM 819 C C . LEU B 1 9 ? 9.266 -10.555 -3.871 1 97.94 9 LEU B C 1
ATOM 821 O O . LEU B 1 9 ? 9.055 -11.766 -4.004 1 97.94 9 LEU B O 1
ATOM 825 N N . VAL B 1 10 ? 8.539 -9.773 -3.137 1 98.38 10 VAL B N 1
ATOM 826 C CA . VAL B 1 10 ? 7.406 -10.297 -2.375 1 98.38 10 VAL B CA 1
ATOM 827 C C . VAL B 1 10 ? 6.316 -10.781 -3.332 1 98.38 10 VAL B C 1
ATOM 829 O O . VAL B 1 10 ? 5.719 -11.836 -3.121 1 98.38 10 VAL B O 1
ATOM 832 N N . LEU B 1 11 ? 6.039 -9.961 -4.363 1 98.81 11 LEU B N 1
ATOM 833 C CA . LEU B 1 11 ? 5.074 -10.344 -5.387 1 98.81 11 LEU B CA 1
ATOM 834 C C . LEU B 1 11 ? 5.418 -11.703 -5.977 1 98.81 11 LEU B C 1
ATOM 836 O O . LEU B 1 11 ? 4.555 -12.578 -6.078 1 98.81 11 LEU B O 1
ATOM 840 N N . ARG B 1 12 ? 6.633 -11.867 -6.328 1 98.75 12 ARG B N 1
ATOM 841 C CA . ARG B 1 12 ? 7.102 -13.125 -6.895 1 98.75 12 ARG B CA 1
ATOM 842 C C . ARG B 1 12 ? 6.984 -14.258 -5.883 1 98.75 12 ARG B C 1
ATOM 844 O O . ARG B 1 12 ? 6.547 -15.359 -6.223 1 98.75 12 ARG B O 1
ATOM 851 N N . GLU B 1 13 ? 7.414 -14.039 -4.711 1 98.31 13 GLU B N 1
ATOM 852 C CA . GLU B 1 13 ? 7.383 -15.055 -3.658 1 98.31 13 GLU B CA 1
ATOM 853 C C . GLU B 1 13 ? 5.957 -15.539 -3.398 1 98.31 13 GLU B C 1
ATOM 855 O O . GLU B 1 13 ? 5.715 -16.734 -3.295 1 98.31 13 GLU B O 1
ATOM 860 N N . ILE B 1 14 ? 5.043 -14.602 -3.26 1 98.69 14 ILE B N 1
ATOM 861 C CA . ILE B 1 14 ? 3.658 -14.969 -2.982 1 98.69 14 ILE B CA 1
ATOM 862 C C . ILE B 1 14 ? 3.059 -15.672 -4.199 1 98.69 14 ILE B C 1
ATOM 864 O O . ILE B 1 14 ? 2.318 -16.656 -4.059 1 98.69 14 ILE B O 1
ATOM 868 N N . ARG B 1 15 ? 3.373 -15.117 -5.391 1 98.81 15 ARG B N 1
ATOM 869 C CA . ARG B 1 15 ? 2.906 -15.789 -6.598 1 98.81 15 ARG B CA 1
ATOM 870 C C . ARG B 1 15 ? 3.324 -17.25 -6.605 1 98.81 15 ARG B C 1
ATOM 872 O O . ARG B 1 15 ? 2.502 -18.141 -6.852 1 98.81 15 ARG B O 1
ATOM 879 N N . LYS B 1 16 ? 4.547 -17.516 -6.309 1 98.56 16 LYS B N 1
ATOM 880 C CA . LYS B 1 16 ? 5.086 -18.875 -6.305 1 98.56 16 LYS B CA 1
ATOM 881 C C . LYS B 1 16 ? 4.473 -19.703 -5.184 1 98.56 16 LYS B C 1
ATOM 883 O O . LYS B 1 16 ? 4.184 -20.891 -5.367 1 98.56 16 LYS B O 1
ATOM 888 N N . HIS B 1 17 ? 4.324 -19.109 -4.027 1 98.19 17 HIS B N 1
ATOM 889 C CA . HIS B 1 17 ? 3.701 -19.797 -2.895 1 98.19 17 HIS B CA 1
ATOM 890 C C . HIS B 1 17 ? 2.297 -20.281 -3.246 1 98.19 17 HIS B C 1
ATOM 892 O O . HIS B 1 17 ? 1.866 -21.344 -2.789 1 98.19 17 HIS B O 1
ATOM 898 N N . ARG B 1 18 ? 1.611 -19.5 -4.047 1 98.06 18 ARG B N 1
ATOM 899 C CA . ARG B 1 18 ? 0.247 -19.812 -4.457 1 98.06 18 ARG B CA 1
ATOM 900 C C . ARG B 1 18 ? 0.241 -20.703 -5.695 1 98.06 18 ARG B C 1
ATOM 902 O O . ARG B 1 18 ? -0.819 -20.984 -6.258 1 98.06 18 ARG B O 1
ATOM 909 N N . HIS B 1 19 ? 1.389 -21.062 -6.164 1 98.5 19 HIS B N 1
ATOM 910 C CA . HIS B 1 19 ? 1.572 -21.938 -7.32 1 98.5 19 HIS B CA 1
ATOM 911 C C . HIS B 1 19 ? 0.983 -21.312 -8.578 1 98.5 19 HIS B C 1
ATOM 913 O O . HIS B 1 19 ? 0.362 -22 -9.391 1 98.5 19 HIS B O 1
ATOM 919 N N . LEU B 1 20 ? 1.123 -20.062 -8.68 1 98.56 20 LEU B N 1
ATOM 920 C CA . LEU B 1 20 ? 0.651 -19.328 -9.844 1 98.56 20 LEU B CA 1
ATOM 921 C C . LEU B 1 20 ? 1.802 -19.031 -10.805 1 98.56 20 LEU B C 1
ATOM 923 O O . LEU B 1 20 ? 2.947 -18.875 -10.367 1 98.56 20 LEU B O 1
ATOM 927 N N . THR B 1 21 ? 1.474 -18.922 -12.078 1 98.38 21 THR B N 1
ATOM 928 C CA . THR B 1 21 ? 2.389 -18.453 -13.109 1 98.38 21 THR B CA 1
ATOM 929 C C . THR B 1 21 ? 2.113 -16.984 -13.453 1 98.38 21 THR B C 1
ATOM 931 O O . THR B 1 21 ? 1.123 -16.422 -12.992 1 98.38 21 THR B O 1
ATOM 934 N N . GLN B 1 22 ? 3.045 -16.422 -14.148 1 97.94 22 GLN B N 1
ATOM 935 C CA . GLN B 1 22 ? 2.82 -15.047 -14.57 1 97.94 22 GLN B CA 1
ATOM 936 C C . GLN B 1 22 ? 1.578 -14.945 -15.453 1 97.94 22 GLN B C 1
ATOM 938 O O . GLN B 1 22 ? 0.87 -13.938 -15.414 1 97.94 22 GLN B O 1
ATOM 943 N N . GLU B 1 23 ? 1.247 -15.953 -16.203 1 97.94 23 GLU B N 1
ATOM 944 C CA . GLU B 1 23 ? 0.1 -15.984 -17.094 1 97.94 23 GLU B CA 1
ATOM 945 C C . GLU B 1 23 ? -1.213 -15.906 -16.328 1 97.94 23 GLU B C 1
ATOM 947 O O . GLU B 1 23 ? -2.215 -15.406 -16.844 1 97.94 23 GLU B O 1
ATOM 952 N N . ASP B 1 24 ? -1.227 -16.375 -15.141 1 98.5 24 ASP B N 1
ATOM 953 C CA . ASP B 1 24 ? -2.43 -16.375 -14.305 1 98.5 24 ASP B CA 1
ATOM 954 C C . ASP B 1 24 ? -2.873 -14.953 -13.977 1 98.5 24 ASP B C 1
ATOM 956 O O . ASP B 1 24 ? -3.994 -14.734 -13.516 1 98.5 24 ASP B O 1
ATOM 960 N N . PHE B 1 25 ? -2.049 -13.953 -14.258 1 98.81 25 PHE B N 1
ATOM 961 C CA . PHE B 1 25 ? -2.342 -12.555 -13.953 1 98.81 25 PHE B CA 1
ATOM 962 C C . PHE B 1 25 ? -2.863 -11.828 -15.188 1 98.81 25 PHE B C 1
ATOM 964 O O . PHE B 1 25 ? -3.041 -10.609 -15.164 1 98.81 25 PHE B O 1
ATOM 971 N N . SER B 1 26 ? -3.15 -12.492 -16.219 1 98.44 26 SER B N 1
ATOM 972 C CA . SER B 1 26 ? -3.416 -11.906 -17.531 1 98.44 26 SER B CA 1
ATOM 973 C C . SER B 1 26 ? -4.629 -10.984 -17.484 1 98.44 26 SER B C 1
ATOM 975 O O . SER B 1 26 ? -4.742 -10.055 -18.281 1 98.44 26 SER B O 1
ATOM 977 N N . ASN B 1 27 ? -5.59 -11.148 -16.609 1 98.19 27 ASN B N 1
ATOM 978 C CA . ASN B 1 27 ? -6.793 -10.328 -16.5 1 98.19 27 ASN B CA 1
ATOM 979 C C . ASN B 1 27 ? -6.488 -8.961 -15.898 1 98.19 27 ASN B C 1
ATOM 981 O O . ASN B 1 27 ? -7.277 -8.031 -16.031 1 98.19 27 ASN B O 1
ATOM 985 N N . VAL B 1 28 ? -5.289 -8.891 -15.227 1 98.69 28 VAL B N 1
ATOM 986 C CA . VAL B 1 28 ? -5.059 -7.648 -14.492 1 98.69 28 VAL B CA 1
ATOM 987 C C . VAL B 1 28 ? -3.723 -7.039 -14.914 1 98.69 28 VAL B C 1
ATOM 989 O O . VAL B 1 28 ? -3.41 -5.906 -14.547 1 98.69 28 VAL B O 1
ATOM 992 N N . SER B 1 29 ? -2.916 -7.742 -15.594 1 98.44 29 SER B N 1
ATOM 993 C CA . SER B 1 29 ? -1.596 -7.258 -15.984 1 98.44 29 SER B CA 1
ATOM 994 C C . SER B 1 29 ? -1.054 -8.039 -17.188 1 98.44 29 SER B C 1
ATOM 996 O O . SER B 1 29 ? -1.277 -9.242 -17.297 1 98.44 29 SER B O 1
ATOM 998 N N . SER B 1 30 ? -0.308 -7.32 -17.953 1 98.38 30 SER B N 1
ATOM 999 C CA . SER B 1 30 ? 0.45 -8.039 -18.969 1 98.38 30 SER B CA 1
ATOM 1000 C C . SER B 1 30 ? 1.633 -8.781 -18.359 1 98.38 30 SER B C 1
ATOM 1002 O O . SER B 1 30 ? 2.109 -8.422 -17.281 1 98.38 30 SER B O 1
ATOM 1004 N N . ARG B 1 31 ? 2.082 -9.82 -19.094 1 97.75 31 ARG B N 1
ATOM 1005 C CA . ARG B 1 31 ? 3.266 -10.547 -18.656 1 97.75 31 ARG B CA 1
ATOM 1006 C C . ARG B 1 31 ? 4.477 -9.625 -18.562 1 97.75 31 ARG B C 1
ATOM 1008 O O . ARG B 1 31 ? 5.281 -9.734 -17.641 1 97.75 31 ARG B O 1
ATOM 1015 N N . THR B 1 32 ? 4.566 -8.742 -19.5 1 98 32 THR B N 1
ATOM 1016 C CA . THR B 1 32 ? 5.684 -7.805 -19.531 1 98 32 THR B CA 1
ATOM 1017 C C . THR B 1 32 ? 5.66 -6.891 -18.312 1 98 32 THR B C 1
ATOM 1019 O O . THR B 1 32 ? 6.688 -6.68 -17.672 1 98 32 THR B O 1
ATOM 1022 N N . TYR B 1 33 ? 4.492 -6.367 -18.047 1 98.5 33 TYR B N 1
ATOM 1023 C CA . TYR B 1 33 ? 4.391 -5.465 -16.906 1 98.5 33 TYR B CA 1
ATOM 1024 C C . TYR B 1 33 ? 4.613 -6.215 -15.594 1 98.5 33 TYR B C 1
ATOM 1026 O O . TYR B 1 33 ? 5.293 -5.719 -14.695 1 98.5 33 TYR B O 1
ATOM 1034 N N . LEU B 1 34 ? 4.039 -7.418 -15.492 1 98.75 34 LEU B N 1
ATOM 1035 C CA . LEU B 1 34 ? 4.242 -8.227 -14.289 1 98.75 34 LEU B CA 1
ATOM 1036 C C . LEU B 1 34 ? 5.723 -8.523 -14.078 1 98.75 34 LEU B C 1
ATOM 1038 O O . LEU B 1 34 ? 6.227 -8.422 -12.961 1 98.75 34 LEU B O 1
ATOM 1042 N N . SER B 1 35 ? 6.406 -8.922 -15.102 1 98.44 35 SER B N 1
ATOM 1043 C CA . SER B 1 35 ? 7.84 -9.18 -15.031 1 98.44 35 SER B CA 1
ATOM 1044 C C . SER B 1 35 ? 8.602 -7.934 -14.602 1 98.44 35 SER B C 1
ATOM 1046 O O . SER B 1 35 ? 9.531 -8.016 -13.789 1 98.44 35 SER B O 1
ATOM 1048 N N . THR B 1 36 ? 8.227 -6.789 -15.148 1 98.75 36 THR B N 1
ATOM 1049 C CA . THR B 1 36 ? 8.844 -5.516 -14.789 1 98.75 36 THR B CA 1
ATOM 1050 C C . THR B 1 36 ? 8.656 -5.215 -13.312 1 98.75 36 THR B C 1
ATOM 1052 O O . THR B 1 36 ? 9.586 -4.746 -12.641 1 98.75 36 THR B O 1
ATOM 1055 N N . LEU B 1 37 ? 7.461 -5.492 -12.789 1 98.81 37 LEU B N 1
ATOM 1056 C CA . LEU B 1 37 ? 7.172 -5.293 -11.375 1 98.81 37 LEU B CA 1
ATOM 1057 C C . LEU B 1 37 ? 8.008 -6.234 -10.508 1 98.81 37 LEU B C 1
ATOM 1059 O O . LEU B 1 37 ? 8.617 -5.805 -9.531 1 98.81 37 LEU B O 1
ATOM 1063 N N . GLU B 1 38 ? 8.086 -7.488 -10.914 1 98.75 38 GLU B N 1
ATOM 1064 C CA . GLU B 1 38 ? 8.773 -8.492 -10.117 1 98.75 38 GLU B CA 1
ATOM 1065 C C . GLU B 1 38 ? 10.281 -8.234 -10.078 1 98.75 38 GLU B C 1
ATOM 1067 O O . GLU B 1 38 ? 10.984 -8.734 -9.203 1 98.75 38 GLU B O 1
ATOM 1072 N N . ARG B 1 39 ? 10.734 -7.426 -11.008 1 98.44 39 ARG B N 1
ATOM 1073 C CA . ARG B 1 39 ? 12.141 -7.055 -11.055 1 98.44 39 ARG B CA 1
ATOM 1074 C C . ARG B 1 39 ? 12.391 -5.719 -10.367 1 98.44 39 ARG B C 1
ATOM 1076 O O . ARG B 1 39 ? 13.516 -5.23 -10.328 1 98.44 39 ARG B O 1
ATOM 1083 N N . GLY B 1 40 ? 11.391 -5.105 -9.906 1 98.5 40 GLY B N 1
ATOM 1084 C CA . GLY B 1 40 ? 11.516 -3.865 -9.156 1 98.5 40 GLY B CA 1
ATOM 1085 C C . GLY B 1 40 ? 11.758 -2.654 -10.039 1 98.5 40 GLY B C 1
ATOM 1086 O O . GLY B 1 40 ? 12.266 -1.632 -9.57 1 98.5 40 GLY B O 1
ATOM 1087 N N . LEU B 1 41 ? 11.352 -2.689 -11.281 1 98.25 41 LEU B N 1
ATOM 1088 C CA . LEU B 1 41 ? 11.711 -1.648 -12.242 1 98.25 41 LEU B CA 1
ATOM 1089 C C . LEU B 1 41 ? 10.602 -0.604 -12.344 1 98.25 41 LEU B C 1
ATOM 1091 O O . LEU B 1 41 ? 10.797 0.452 -12.953 1 98.25 41 LEU B O 1
ATOM 1095 N N . LYS B 1 42 ? 9.445 -0.823 -11.805 1 98 42 LYS B N 1
ATOM 1096 C CA . LYS B 1 42 ? 8.328 0.119 -11.773 1 98 42 LYS B CA 1
ATOM 1097 C C . LYS B 1 42 ? 7.613 0.081 -10.43 1 98 42 LYS B C 1
ATOM 1099 O O . LYS B 1 42 ? 7.602 -0.951 -9.758 1 98 42 LYS B O 1
ATOM 1104 N N . ALA B 1 43 ? 7.125 1.228 -10.102 1 97.94 43 ALA B N 1
ATOM 1105 C CA . ALA B 1 43 ? 6.277 1.321 -8.914 1 97.94 43 ALA B CA 1
ATOM 1106 C C . ALA B 1 43 ? 4.805 1.168 -9.281 1 97.94 43 ALA B C 1
ATOM 1108 O O . ALA B 1 43 ? 4.25 2 -10 1 97.94 43 ALA B O 1
ATOM 1109 N N . PRO B 1 44 ? 4.203 0.09 -8.766 1 98.81 44 PRO B N 1
ATOM 1110 C CA . PRO B 1 44 ? 2.775 -0.032 -9.07 1 98.81 44 PRO B CA 1
ATOM 1111 C C . PRO B 1 44 ? 1.924 0.988 -8.32 1 98.81 44 PRO B C 1
ATOM 1113 O O . PRO B 1 44 ? 2.344 1.502 -7.277 1 98.81 44 PRO B O 1
ATOM 1116 N N . THR B 1 45 ? 0.782 1.339 -8.859 1 98.81 45 THR B N 1
ATOM 1117 C CA . THR B 1 45 ? -0.221 2.104 -8.125 1 98.81 45 THR B CA 1
ATOM 1118 C C . THR B 1 45 ? -0.894 1.235 -7.066 1 98.81 45 THR B C 1
ATOM 1120 O O . THR B 1 45 ? -0.808 0.006 -7.117 1 98.81 45 THR B O 1
ATOM 1123 N N . ILE B 1 46 ? -1.595 1.893 -6.125 1 98.81 46 ILE B N 1
ATOM 1124 C CA . ILE B 1 46 ? -2.314 1.143 -5.102 1 98.81 46 ILE B CA 1
ATOM 1125 C C . ILE B 1 46 ? -3.459 0.362 -5.742 1 98.81 46 ILE B C 1
ATOM 1127 O O . ILE B 1 46 ? -3.811 -0.727 -5.285 1 98.81 46 ILE B O 1
ATOM 1131 N N . GLU B 1 47 ? -3.986 0.823 -6.844 1 98.69 47 GLU B N 1
ATOM 1132 C CA . GLU B 1 47 ? -5.02 0.092 -7.574 1 98.69 47 GLU B CA 1
ATOM 1133 C C . GLU B 1 47 ? -4.457 -1.186 -8.195 1 98.69 47 GLU B C 1
ATOM 1135 O O . GLU B 1 47 ? -5.094 -2.238 -8.141 1 98.69 47 GLU B O 1
ATOM 1140 N N . LYS B 1 48 ? -3.33 -1.047 -8.797 1 98.81 48 LYS B N 1
ATOM 1141 C CA . LYS B 1 48 ? -2.693 -2.225 -9.375 1 98.81 48 LYS B CA 1
ATOM 1142 C C . LYS B 1 48 ? -2.35 -3.252 -8.297 1 98.81 48 LYS B C 1
ATOM 1144 O O . LYS B 1 48 ? -2.537 -4.453 -8.5 1 98.81 48 LYS B O 1
ATOM 1149 N N . VAL B 1 49 ? -1.866 -2.766 -7.203 1 98.88 49 VAL B N 1
ATOM 1150 C CA . VAL B 1 49 ? -1.561 -3.648 -6.082 1 98.88 49 VAL B CA 1
ATOM 1151 C C . VAL B 1 49 ? -2.814 -4.422 -5.676 1 98.88 49 VAL B C 1
ATOM 1153 O O . VAL B 1 49 ? -2.754 -5.629 -5.434 1 98.88 49 VAL B O 1
ATOM 1156 N N . ALA B 1 50 ? -3.928 -3.715 -5.594 1 98.81 50 ALA B N 1
ATOM 1157 C CA . ALA B 1 50 ? -5.184 -4.367 -5.23 1 98.81 50 ALA B CA 1
ATOM 1158 C C . ALA B 1 50 ? -5.57 -5.426 -6.258 1 98.81 50 ALA B C 1
ATOM 1160 O O . ALA B 1 50 ? -6.035 -6.508 -5.898 1 98.81 50 ALA B O 1
ATOM 1161 N N . GLN B 1 51 ? -5.371 -5.098 -7.52 1 98.88 51 GLN B N 1
ATOM 1162 C CA . GLN B 1 51 ? -5.68 -6.059 -8.57 1 98.88 51 GLN B CA 1
ATOM 1163 C C . GLN B 1 51 ? -4.809 -7.305 -8.453 1 98.88 51 GLN B C 1
ATOM 1165 O O . GLN B 1 51 ? -5.309 -8.43 -8.531 1 98.88 51 GLN B O 1
ATOM 1170 N N . LEU B 1 52 ? -3.533 -7.094 -8.273 1 98.88 52 LEU B N 1
ATOM 1171 C CA . LEU B 1 52 ? -2.594 -8.203 -8.148 1 98.88 52 LEU B CA 1
ATOM 1172 C C . LEU B 1 52 ? -2.912 -9.055 -6.926 1 98.88 52 LEU B C 1
ATOM 1174 O O . LEU B 1 52 ? -2.871 -10.281 -6.992 1 98.88 52 LEU B O 1
ATOM 1178 N N . ALA B 1 53 ? -3.17 -8.398 -5.82 1 98.88 53 ALA B N 1
ATOM 1179 C CA . ALA B 1 53 ? -3.516 -9.094 -4.586 1 98.88 53 ALA B CA 1
ATOM 1180 C C . ALA B 1 53 ? -4.73 -10 -4.785 1 98.88 53 ALA B C 1
ATOM 1182 O O . ALA B 1 53 ? -4.805 -11.086 -4.211 1 98.88 53 ALA B O 1
ATOM 1183 N N . GLY B 1 54 ? -5.676 -9.5 -5.586 1 98.75 54 GLY B N 1
ATOM 1184 C CA . GLY B 1 54 ? -6.844 -10.312 -5.895 1 98.75 54 GLY B CA 1
ATOM 1185 C C . GLY B 1 54 ? -6.492 -11.641 -6.547 1 98.75 54 GLY B C 1
ATOM 1186 O O . GLY B 1 54 ? -7.02 -12.688 -6.164 1 98.75 54 GLY B O 1
ATOM 1187 N N . VAL B 1 55 ? -5.629 -11.609 -7.5 1 98.81 55 VAL B N 1
ATOM 1188 C CA . VAL B 1 55 ? -5.207 -12.828 -8.188 1 98.81 55 VAL B CA 1
ATOM 1189 C C . VAL B 1 55 ? -4.461 -13.742 -7.219 1 98.81 55 VAL B C 1
ATOM 1191 O O . VAL B 1 55 ? -4.617 -14.961 -7.262 1 98.81 55 VAL B O 1
ATOM 1194 N N . LEU B 1 56 ? -3.705 -13.164 -6.332 1 98.81 56 LEU B N 1
ATOM 1195 C CA . LEU B 1 56 ? -2.895 -13.891 -5.359 1 98.81 56 LEU B CA 1
ATOM 1196 C C . LEU B 1 56 ? -3.764 -14.445 -4.238 1 98.81 56 LEU B C 1
ATOM 1198 O O . LEU B 1 56 ? -3.295 -15.25 -3.428 1 98.81 56 LEU B O 1
ATOM 1202 N N . ASN B 1 57 ? -4.984 -14.016 -4.117 1 98.5 57 ASN B N 1
ATOM 1203 C CA . ASN B 1 57 ? -5.918 -14.398 -3.066 1 98.5 57 ASN B CA 1
ATOM 1204 C C . ASN B 1 57 ? -5.398 -14.008 -1.686 1 98.5 57 ASN B C 1
ATOM 1206 O O . ASN B 1 57 ? -5.348 -14.836 -0.778 1 98.5 57 ASN B O 1
ATOM 1210 N N . VAL B 1 58 ? -4.961 -12.773 -1.543 1 98.56 58 VAL B N 1
ATOM 1211 C CA . VAL B 1 58 ? -4.602 -12.133 -0.28 1 98.56 58 VAL B CA 1
ATOM 1212 C C . VAL B 1 58 ? -5.191 -10.727 -0.225 1 98.56 58 VAL B C 1
ATOM 1214 O O . VAL B 1 58 ? -5.535 -10.148 -1.26 1 98.56 58 VAL B O 1
ATOM 1217 N N . HIS B 1 59 ? -5.391 -10.281 1.011 1 98.44 59 HIS B N 1
ATOM 1218 C CA . HIS B 1 59 ? -5.766 -8.883 1.137 1 98.44 59 HIS B CA 1
ATOM 1219 C C . HIS B 1 59 ? -4.66 -7.965 0.623 1 98.44 59 HIS B C 1
ATOM 1221 O O . HIS B 1 59 ? -3.479 -8.219 0.862 1 98.44 59 HIS B O 1
ATOM 1227 N N . PRO B 1 60 ? -4.945 -6.883 -0.082 1 98.62 60 PRO B N 1
ATOM 1228 C CA . PRO B 1 60 ? -3.889 -6 -0.578 1 98.62 60 PRO B CA 1
ATOM 1229 C C . PRO B 1 60 ? -2.975 -5.492 0.535 1 98.62 60 PRO B C 1
ATOM 1231 O O . PRO B 1 60 ? -1.777 -5.293 0.312 1 98.62 60 PRO B O 1
ATOM 1234 N N . ALA B 1 61 ? -3.525 -5.281 1.722 1 98.25 61 ALA B N 1
ATOM 1235 C CA . ALA B 1 61 ? -2.703 -4.848 2.848 1 98.25 61 ALA B CA 1
ATOM 1236 C C . ALA B 1 61 ? -1.672 -5.91 3.217 1 98.25 61 ALA B C 1
ATOM 1238 O O . ALA B 1 61 ? -0.561 -5.586 3.641 1 98.25 61 ALA B O 1
ATOM 1239 N N . THR B 1 62 ? -2.047 -7.188 3.049 1 98.38 62 THR B N 1
ATOM 1240 C CA . THR B 1 62 ? -1.1 -8.266 3.316 1 98.38 62 THR B CA 1
ATOM 1241 C C . THR B 1 62 ? 0.094 -8.18 2.371 1 98.38 62 THR B C 1
ATOM 1243 O O . THR B 1 62 ? 1.244 -8.281 2.803 1 98.38 62 THR B O 1
ATOM 1246 N N . LEU B 1 63 ? -0.17 -8 1.098 1 98.75 63 LEU B N 1
ATOM 1247 C CA . LEU B 1 63 ? 0.88 -7.871 0.094 1 98.75 63 LEU B CA 1
ATOM 1248 C C . LEU B 1 63 ? 1.789 -6.688 0.407 1 98.75 63 LEU B C 1
ATOM 1250 O O . LEU B 1 63 ? 3.016 -6.805 0.335 1 98.75 63 LEU B O 1
ATOM 1254 N N . LEU B 1 64 ? 1.228 -5.578 0.82 1 98.56 64 LEU B N 1
ATOM 1255 C CA . LEU B 1 64 ? 1.99 -4.363 1.088 1 98.56 64 LEU B CA 1
ATOM 1256 C C . LEU B 1 64 ? 2.773 -4.488 2.391 1 98.56 64 LEU B C 1
ATOM 1258 O O . LEU B 1 64 ? 3.924 -4.055 2.473 1 98.56 64 LEU B O 1
ATOM 1262 N N . LEU B 1 65 ? 2.152 -5.066 3.439 1 97.62 65 LEU B N 1
ATOM 1263 C CA . LEU B 1 65 ? 2.875 -5.262 4.691 1 97.62 65 LEU B CA 1
ATOM 1264 C C . LEU B 1 65 ? 4.059 -6.207 4.492 1 97.62 65 LEU B C 1
ATOM 1266 O O . LEU B 1 65 ? 5.145 -5.965 5.023 1 97.62 65 LEU B O 1
ATOM 1270 N N . ALA B 1 66 ? 3.816 -7.293 3.768 1 97.38 66 ALA B N 1
ATOM 1271 C CA . ALA B 1 66 ? 4.922 -8.195 3.443 1 97.38 66 ALA B CA 1
ATOM 1272 C C . ALA B 1 66 ? 6.059 -7.441 2.76 1 97.38 66 ALA B C 1
ATOM 1274 O O . ALA B 1 66 ? 7.234 -7.699 3.033 1 97.38 66 ALA B O 1
ATOM 1275 N N . THR B 1 67 ? 5.695 -6.527 1.88 1 98.19 67 THR B N 1
ATOM 1276 C CA . THR B 1 67 ? 6.664 -5.711 1.155 1 98.19 67 THR B CA 1
ATOM 1277 C C . THR B 1 67 ? 7.477 -4.855 2.119 1 98.19 67 THR B C 1
ATOM 1279 O O . THR B 1 67 ? 8.711 -4.824 2.045 1 98.19 67 THR B O 1
ATOM 1282 N N . PHE B 1 68 ? 6.766 -4.223 3.074 1 97.5 68 PHE B N 1
ATOM 1283 C CA . PHE B 1 68 ? 7.457 -3.334 4.004 1 97.5 68 PHE B CA 1
ATOM 1284 C C . PHE B 1 68 ? 8.312 -4.133 4.98 1 97.5 68 PHE B C 1
ATOM 1286 O O . PHE B 1 68 ? 9.375 -3.676 5.402 1 97.5 68 PHE B O 1
ATOM 1293 N N . ILE B 1 69 ? 7.863 -5.312 5.348 1 95.62 69 ILE B N 1
ATOM 1294 C CA . ILE B 1 69 ? 8.633 -6.188 6.219 1 95.62 69 ILE B CA 1
ATOM 1295 C C . ILE B 1 69 ? 9.93 -6.605 5.523 1 95.62 69 ILE B C 1
ATOM 1297 O O . ILE B 1 69 ? 11 -6.59 6.133 1 95.62 69 ILE B O 1
ATOM 1301 N N . HIS B 1 70 ? 9.766 -6.926 4.27 1 94.31 70 HIS B N 1
ATOM 1302 C CA . HIS B 1 70 ? 10.938 -7.336 3.502 1 94.31 70 HIS B CA 1
ATOM 1303 C C . HIS B 1 70 ? 11.891 -6.164 3.283 1 94.31 70 HIS B C 1
ATOM 1305 O O . HIS B 1 70 ? 13.109 -6.348 3.236 1 94.31 70 HIS B O 1
ATOM 1311 N N . GLN B 1 71 ? 11.305 -5.051 3.07 1 95.69 71 GLN B N 1
ATOM 1312 C CA . GLN B 1 71 ? 12.094 -3.852 2.818 1 95.69 71 GLN B CA 1
ATOM 1313 C C . GLN B 1 71 ? 12.914 -3.465 4.047 1 95.69 71 GLN B C 1
ATOM 1315 O O . GLN B 1 71 ? 14.062 -3.033 3.922 1 95.69 71 GLN B O 1
ATOM 1320 N N . GLU B 1 72 ? 12.109 -3.686 5.215 1 87.62 72 GLU B N 1
ATOM 1321 C CA . GLU B 1 72 ? 12.742 -3.268 6.465 1 87.62 72 GLU B CA 1
ATOM 1322 C C . GLU B 1 72 ? 13.531 -4.414 7.09 1 87.62 72 GLU B C 1
ATOM 1324 O O . GLU B 1 72 ? 13.023 -5.527 7.219 1 87.62 72 GLU B O 1
ATOM 1329 N N . GLU B 1 73 ? 14.727 -4.578 7.098 1 76.62 73 GLU B N 1
ATOM 1330 C CA . GLU B 1 73 ? 15.602 -5.66 7.555 1 76.62 73 GLU B CA 1
ATOM 1331 C C . GLU B 1 73 ? 15.469 -5.871 9.062 1 76.62 73 GLU B C 1
ATOM 1333 O O . GLU B 1 73 ? 15.641 -6.992 9.555 1 76.62 73 GLU B O 1
ATOM 1338 N N . ARG B 1 74 ? 15.086 -5.074 9.805 1 79.12 74 ARG B N 1
ATOM 1339 C CA . ARG B 1 74 ? 15.25 -5.168 11.25 1 79.12 74 ARG B CA 1
ATOM 1340 C C . ARG B 1 74 ? 13.898 -5.309 11.945 1 79.12 74 ARG B C 1
ATOM 1342 O O . ARG B 1 74 ? 13.844 -5.395 13.18 1 79.12 74 ARG B O 1
ATOM 1349 N N . ILE B 1 75 ? 12.906 -5.316 11.227 1 82.69 75 ILE B N 1
ATOM 1350 C CA . ILE B 1 75 ? 11.617 -5.348 11.914 1 82.69 75 ILE B CA 1
ATOM 1351 C C . ILE B 1 75 ? 10.906 -6.668 11.617 1 82.69 75 ILE B C 1
ATOM 1353 O O . ILE B 1 75 ? 10.852 -7.102 10.461 1 82.69 75 ILE B O 1
ATOM 1357 N N . ASP B 1 76 ? 10.453 -7.219 12.82 1 91.31 76 ASP B N 1
ATOM 1358 C CA . ASP B 1 76 ? 9.656 -8.422 12.594 1 91.31 76 ASP B CA 1
ATOM 1359 C C . ASP B 1 76 ? 8.172 -8.086 12.469 1 91.31 76 ASP B C 1
ATOM 1361 O O . ASP B 1 76 ? 7.758 -6.961 12.758 1 91.31 76 ASP B O 1
ATOM 1365 N N . THR B 1 77 ? 7.387 -9.055 11.945 1 93.88 77 THR B N 1
ATOM 1366 C CA . THR B 1 77 ? 5.977 -8.875 11.617 1 93.88 77 THR B CA 1
ATOM 1367 C C . THR B 1 77 ? 5.203 -8.352 1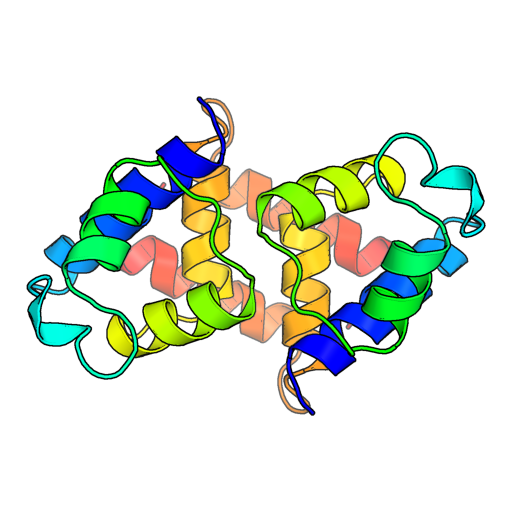2.82 1 93.88 77 THR B C 1
ATOM 1369 O O . THR B 1 77 ? 4.484 -7.355 12.719 1 93.88 77 THR B O 1
ATOM 1372 N N . PRO B 1 78 ? 5.398 -8.922 14.07 1 93.75 78 PRO B N 1
ATOM 1373 C CA . PRO B 1 78 ? 4.625 -8.43 15.211 1 93.75 78 PRO B CA 1
ATOM 1374 C C . PRO B 1 78 ? 4.969 -6.992 15.586 1 93.75 78 PRO B C 1
ATOM 1376 O O . PRO B 1 78 ? 4.086 -6.227 15.992 1 93.75 78 PRO B O 1
ATOM 1379 N N . ASP B 1 79 ? 6.18 -6.645 15.508 1 95.38 79 ASP B N 1
ATOM 1380 C CA . ASP B 1 79 ? 6.59 -5.285 15.844 1 95.38 79 ASP B CA 1
ATOM 1381 C C . ASP B 1 79 ? 5.969 -4.27 14.891 1 95.38 79 ASP B C 1
ATOM 1383 O O . ASP B 1 79 ? 5.516 -3.205 15.312 1 95.38 79 ASP B O 1
ATOM 1387 N N . LEU B 1 80 ? 5.973 -4.594 13.617 1 96.31 80 LEU B N 1
ATOM 1388 C CA . LEU B 1 80 ? 5.402 -3.68 12.633 1 96.31 80 LEU B CA 1
ATOM 1389 C C . LEU B 1 80 ? 3.893 -3.557 12.812 1 96.31 80 LEU B C 1
ATOM 1391 O O . LEU B 1 80 ? 3.342 -2.457 12.734 1 96.31 80 LEU B O 1
ATOM 1395 N N . ILE B 1 81 ? 3.219 -4.621 13.086 1 96.31 81 ILE B N 1
ATOM 1396 C CA . ILE B 1 81 ? 1.774 -4.621 13.297 1 96.31 81 ILE B CA 1
ATOM 1397 C C . ILE B 1 81 ? 1.432 -3.785 14.531 1 96.31 81 ILE B C 1
ATOM 1399 O O . ILE B 1 81 ? 0.474 -3.01 14.516 1 96.31 81 ILE B O 1
ATOM 1403 N N . GLN B 1 82 ? 2.246 -3.977 15.531 1 96.5 82 GLN B N 1
ATOM 1404 C CA . GLN B 1 82 ? 2.016 -3.195 16.75 1 96.5 82 GLN B CA 1
ATOM 1405 C C . GLN B 1 82 ? 2.184 -1.702 16.469 1 96.5 82 GLN B C 1
ATOM 1407 O O . GLN B 1 82 ? 1.396 -0.887 16.953 1 96.5 82 GLN B O 1
ATOM 1412 N N . ARG B 1 83 ? 3.201 -1.358 15.758 1 96.69 83 ARG B N 1
ATOM 1413 C CA . ARG B 1 83 ? 3.422 0.041 15.414 1 96.69 83 ARG B CA 1
ATOM 1414 C C . ARG B 1 83 ? 2.23 0.611 14.648 1 96.69 83 ARG B C 1
ATOM 1416 O O . ARG B 1 83 ? 1.778 1.722 14.938 1 96.69 83 ARG B O 1
ATOM 1423 N N . ILE B 1 84 ? 1.718 -0.183 13.695 1 97.44 84 ILE B N 1
ATOM 1424 C CA . ILE B 1 84 ? 0.597 0.243 12.859 1 97.44 84 ILE B CA 1
ATOM 1425 C C . ILE B 1 84 ? -0.651 0.409 13.727 1 97.44 84 ILE B C 1
ATOM 1427 O O . ILE B 1 84 ? -1.379 1.396 13.594 1 97.44 84 ILE B O 1
ATOM 1431 N N . GLN B 1 85 ? -0.831 -0.523 14.578 1 96.62 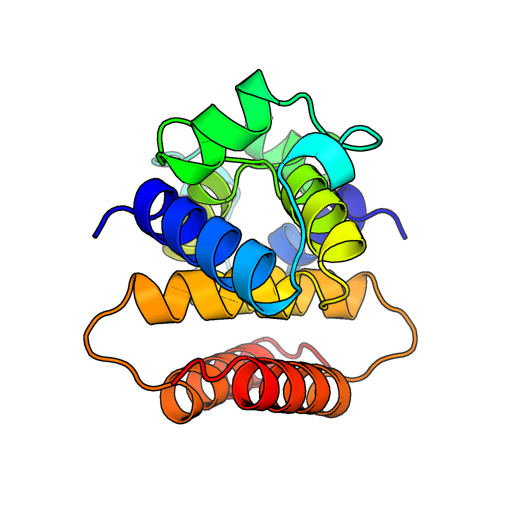85 GLN B N 1
ATOM 1432 C CA . GLN B 1 85 ? -1.98 -0.45 15.477 1 96.62 85 GLN B CA 1
ATOM 1433 C C . GLN B 1 85 ? -1.909 0.792 16.359 1 96.62 85 GLN B C 1
ATOM 1435 O O . GLN B 1 85 ? -2.916 1.473 16.562 1 96.62 85 GLN B O 1
ATOM 1440 N N . ASP B 1 86 ? -0.74 1.093 16.906 1 97.81 86 ASP B N 1
ATOM 1441 C CA . ASP B 1 86 ? -0.544 2.275 17.734 1 97.81 86 ASP B CA 1
ATOM 1442 C C . ASP B 1 86 ? -0.819 3.555 16.953 1 97.81 86 ASP B C 1
ATOM 1444 O O . ASP B 1 86 ? -1.472 4.469 17.453 1 97.81 86 ASP B O 1
ATOM 1448 N N . GLU B 1 87 ? -0.349 3.582 15.742 1 98.12 87 GLU B N 1
ATOM 1449 C CA . GLU B 1 87 ? -0.542 4.773 14.922 1 98.12 87 GLU B CA 1
ATOM 1450 C C . GLU B 1 87 ? -2.01 4.957 14.547 1 98.12 87 GLU B C 1
ATOM 1452 O O . GLU B 1 87 ? -2.523 6.078 14.547 1 98.12 87 GLU B O 1
ATOM 1457 N N . LEU B 1 88 ? -2.686 3.828 14.219 1 97.25 88 LEU B N 1
ATOM 1458 C CA . LEU B 1 88 ? -4.105 3.9 13.891 1 97.25 88 LEU B CA 1
ATOM 1459 C C . LEU B 1 88 ? -4.91 4.395 15.094 1 97.25 88 LEU B C 1
ATOM 1461 O O . LEU B 1 88 ? -5.828 5.207 14.938 1 97.25 88 LEU B O 1
ATOM 1465 N N . MET B 1 89 ? -4.539 3.891 16.219 1 96.19 89 MET B N 1
ATOM 1466 C CA . MET B 1 89 ? -5.199 4.32 17.438 1 96.19 89 MET B CA 1
ATOM 1467 C C . MET B 1 89 ? -4.988 5.812 17.688 1 96.19 89 MET B C 1
ATOM 1469 O O . MET B 1 89 ? -5.93 6.531 18.016 1 96.19 89 MET B O 1
ATOM 1473 N N . GLU B 1 90 ? -3.811 6.312 17.547 1 97 90 GLU B N 1
ATOM 1474 C CA . GLU B 1 90 ? -3.48 7.727 17.719 1 97 90 GLU B CA 1
ATOM 1475 C C . GLU B 1 90 ? -4.289 8.594 16.766 1 97 90 GLU B C 1
ATOM 1477 O O . GLU B 1 90 ? -4.707 9.703 17.125 1 97 90 GLU B O 1
ATOM 1482 N N . LEU B 1 91 ? -4.504 8.07 15.57 1 96.31 91 LEU B N 1
ATOM 1483 C CA . LEU B 1 91 ? -5.18 8.82 14.523 1 96.31 91 LEU B CA 1
ATOM 1484 C C . LEU B 1 91 ? -6.695 8.734 14.688 1 96.31 91 LEU B C 1
ATOM 1486 O O . LEU B 1 91 ? -7.438 9.43 13.992 1 96.31 91 LEU B O 1
ATOM 1490 N N . GLY B 1 92 ? -7.145 7.883 15.547 1 93.5 92 GLY B N 1
ATOM 1491 C CA . GLY B 1 92 ? -8.57 7.715 15.758 1 93.5 92 GLY B CA 1
ATOM 1492 C C . GLY B 1 92 ? -9.258 6.941 14.648 1 93.5 92 GLY B C 1
ATOM 1493 O O . GLY B 1 92 ? -10.43 7.18 14.352 1 93.5 92 GLY B O 1
ATOM 1494 N N . ILE B 1 93 ? -8.461 6.164 13.969 1 87 93 ILE B N 1
ATOM 1495 C CA . ILE B 1 93 ? -9.016 5.352 12.891 1 87 93 ILE B CA 1
ATOM 1496 C C . ILE B 1 93 ? -9.469 4.004 13.438 1 87 93 ILE B C 1
ATOM 1498 O O . ILE B 1 93 ? -8.703 3.301 14.102 1 87 93 ILE B O 1
ATOM 1502 N N . ARG B 1 94 ? -10.75 3.746 13.312 1 77.31 94 ARG B N 1
ATOM 1503 C CA . ARG B 1 94 ? -11.336 2.529 13.867 1 77.31 94 ARG B CA 1
ATOM 1504 C C . ARG B 1 94 ? -12.125 1.773 12.805 1 77.31 94 ARG B C 1
ATOM 1506 O O . ARG B 1 94 ? -12.656 2.377 11.867 1 77.31 94 ARG B O 1
#

Secondary structure (DSSP, 8-state):
--HHHHHHHHHHHHHHHTT--GGGGTTT--HHHHHHHHTT-SPPBHHHHHHHHHHHTS-HHHHHHHHHHHH-SS--HHHHHHHHHHHHHHHT--/--HHHHHHHHHHHHHHHTT--GGGGTTT--HHHHHHHHTT-SPPBHHHHHHHHHHHTS-HHHHHHHHHHHH-SS--HHHHHHHHHHHHHHHT--

InterPro domains:
  IPR001387 Cro/C1-type, helix-turn-helix domain [PF01381] (11-62)
  IPR001387 Cro/C1-type, helix-turn-helix domain [PS50943] (11-63)
  IPR001387 Cro/C1-type, helix-turn-helix domain [SM00530] (10-63)
  IPR001387 Cro/C1-type, helix-turn-helix domain [cd00093] (8-63)
  IPR010982 Lambda repressor-like, DNA-binding domain superfamily [G3DSA:1.10.260.40] (1-73)
  IPR010982 Lambda repressor-like, DNA-binding domain superfamily [SSF47413] (2-65)

pLDDT: mean 96.73, std 4.33, range [76.62, 98.88]

Nearest PDB structures (foldseek):
  2grm-assembly2_C-5  TM=6.949E-01  e=9.605E-03  Enterococcus faecalis
  2grm-assembly1_A  TM=6.950E-01  e=1.380E-02  Enterococcus faecalis
  2axv-assembly1_D  TM=6.969E-01  e=1.011E-02  Enterococcus faecalis
  2aw6-assembly1_A  TM=6.945E-01  e=1.983E-02  Enterococcus faecalis
  4ryk-assembly1_A-2  TM=7.712E-01  e=1.153E-01  Listeria monocytogenes EGD-e

Solvent-accessible surface area (backbone atoms only — not comparable to full-atom values): 10014 Å² total; per-residue (Å²): 106,55,66,36,42,25,37,7,48,43,53,48,51,51,33,53,73,67,70,49,57,69,71,74,38,55,92,76,37,53,59,68,57,48,53,36,29,43,66,25,74,45,65,54,29,56,61,52,44,40,48,52,21,54,74,65,73,47,58,43,62,39,59,50,45,52,15,50,40,63,28,36,83,84,48,45,57,70,59,52,51,49,52,34,50,51,51,32,55,74,70,67,58,100,105,55,65,35,42,25,38,6,49,43,53,48,50,50,33,52,74,66,70,49,58,69,72,73,38,56,93,76,38,52,60,66,56,48,52,37,30,44,66,25,74,44,64,53,28,54,61,54,45,42,49,53,20,54,73,65,72,47,58,43,63,37,59,51,45,51,15,51,40,63,29,38,84,84,48,46,55,69,58,52,51,49,52,34,51,53,52,32,55,75,70,68,57,100

Organism: NCBI:txid1005395

Radius of gyration: 15.72 Å; Cα contacts (8 Å, |Δi|>4): 238; chains: 2; bounding box: 34×45×37 Å